Protein AF-A0A2D6MJ68-F1 (afdb_monomer)

Secondary structure (DSSP, 8-state):
----TTTTT--EEEEEEEEEE-SSTHHHHHHHHHHTT--S-EEEESSTT---SGGGGS---EEESSSS--SEEEEEEEEEES--GGGHHHHHHHTHHHH-SS-EEEEEEEEEE--HHHHHHHHHHHHHHHHHHHHHTTPPPPPSSS---TTTS--SSSHHHHHHHHHHHHHHHTS--SS-SSEEEEEHHHHHH-HHHHHHHHHHTT-----TTTT---STTTT--TTTTT-TT-GGGS--SSGGGGGTT-HHHHHGGG-HHHHHHHHHH-HHHHHHHHHHTT---

Structure (mmCIF, N/CA/C/O backbone):
data_AF-A0A2D6MJ68-F1
#
_entry.id   AF-A0A2D6MJ68-F1
#
loop_
_atom_site.group_PDB
_atom_site.id
_atom_site.type_symbol
_atom_site.label_atom_id
_atom_site.label_alt_id
_atom_site.label_comp_id
_atom_site.label_asym_id
_atom_site.label_entity_id
_atom_site.label_seq_id
_atom_site.pdbx_PDB_ins_code
_atom_site.Cartn_x
_atom_site.Cartn_y
_atom_site.Cartn_z
_atom_site.occupancy
_atom_site.B_iso_or_equiv
_atom_site.auth_seq_id
_atom_site.auth_comp_id
_atom_site.auth_asym_id
_atom_site.auth_atom_id
_atom_site.pdbx_PDB_model_num
ATOM 1 N N . MET A 1 1 ? 10.150 8.347 27.024 1.00 46.44 1 MET A N 1
ATOM 2 C CA . MET A 1 1 ? 9.727 8.779 25.671 1.00 46.44 1 MET A CA 1
ATOM 3 C C . MET A 1 1 ? 8.627 9.833 25.819 1.00 46.44 1 MET A C 1
ATOM 5 O O . MET A 1 1 ? 7.551 9.488 26.290 1.00 46.44 1 MET A O 1
ATOM 9 N N . LYS A 1 2 ? 8.885 11.123 25.544 1.00 36.50 2 LYS A N 1
ATOM 10 C CA . LYS A 1 2 ? 7.847 12.169 25.672 1.00 36.50 2 LYS A CA 1
ATOM 11 C C . LYS A 1 2 ? 6.883 12.063 24.485 1.00 36.50 2 LYS A C 1
ATOM 13 O O . LYS A 1 2 ? 7.192 12.549 23.402 1.00 36.50 2 LYS A O 1
ATOM 18 N N . MET A 1 3 ? 5.737 11.411 24.691 1.00 49.16 3 MET A N 1
ATOM 19 C CA . MET A 1 3 ? 4.594 11.526 23.780 1.00 49.16 3 MET A CA 1
ATOM 20 C C . MET A 1 3 ? 4.258 13.010 23.595 1.00 49.16 3 MET A C 1
ATOM 22 O O . MET A 1 3 ? 4.318 13.789 24.548 1.00 49.16 3 MET A O 1
ATOM 26 N N . THR A 1 4 ? 3.905 13.418 22.382 1.00 53.44 4 THR A N 1
ATOM 27 C CA . THR A 1 4 ? 3.378 14.767 22.152 1.00 53.44 4 THR A CA 1
ATOM 28 C C . THR A 1 4 ? 2.104 14.981 22.976 1.00 53.44 4 THR A C 1
ATOM 30 O O . THR A 1 4 ? 1.362 14.042 23.280 1.00 53.44 4 THR A O 1
ATOM 33 N N . SER A 1 5 ? 1.809 16.240 23.307 1.00 56.84 5 SER A N 1
ATOM 34 C CA . SER A 1 5 ? 0.653 16.630 24.131 1.00 56.84 5 SER A CA 1
ATOM 35 C C . SER A 1 5 ? -0.713 16.189 23.579 1.00 56.84 5 SER A C 1
ATOM 37 O O . SER A 1 5 ? -1.711 16.236 24.294 1.00 56.84 5 SER A O 1
ATOM 39 N N . LYS A 1 6 ? -0.790 15.773 22.305 1.00 65.44 6 LYS A N 1
ATOM 40 C CA . LYS A 1 6 ? -2.047 15.408 21.639 1.00 65.44 6 LYS A CA 1
ATOM 41 C C . LYS A 1 6 ? -2.501 13.977 21.929 1.00 65.44 6 LYS A C 1
ATOM 43 O O . LYS A 1 6 ? -3.704 13.780 22.103 1.00 65.44 6 LYS A O 1
ATOM 48 N N . ILE A 1 7 ? -1.583 13.009 21.985 1.00 77.25 7 ILE A N 1
ATOM 49 C CA . ILE A 1 7 ? -1.907 11.587 22.213 1.00 77.25 7 ILE A CA 1
ATOM 50 C C . ILE A 1 7 ? -1.795 11.162 23.677 1.00 77.25 7 ILE A C 1
ATOM 52 O O . ILE A 1 7 ? -2.409 10.171 24.055 1.00 77.25 7 ILE A O 1
ATOM 56 N N . SER A 1 8 ? -1.103 11.933 24.523 1.00 77.62 8 SER A N 1
ATOM 57 C CA . SER A 1 8 ? -0.947 11.628 25.956 1.00 77.62 8 SER A CA 1
ATOM 58 C C . SER A 1 8 ? -2.273 11.551 26.728 1.00 77.62 8 SER A C 1
ATOM 60 O O . SER A 1 8 ? -2.338 10.940 27.789 1.00 77.62 8 SER A O 1
ATOM 62 N N . LYS A 1 9 ? -3.345 12.149 26.194 1.00 84.50 9 LYS A N 1
ATOM 63 C CA . LYS A 1 9 ? -4.704 12.087 26.758 1.00 84.50 9 LYS A CA 1
ATOM 64 C C . LYS A 1 9 ? -5.515 10.858 26.333 1.00 84.50 9 LYS A C 1
ATOM 66 O O . LYS A 1 9 ? -6.634 10.690 26.822 1.00 84.50 9 LYS A O 1
ATOM 71 N N . VAL A 1 10 ? -5.018 10.045 25.398 1.00 90.38 10 VAL A N 1
ATOM 72 C CA . VAL A 1 10 ? -5.730 8.858 24.909 1.00 90.38 10 VAL A CA 1
ATOM 73 C C . VAL A 1 10 ? -5.642 7.759 25.961 1.00 90.38 10 VAL A C 1
ATOM 75 O O . VAL A 1 10 ? -4.562 7.297 26.300 1.00 90.38 10 VAL A O 1
ATOM 78 N N . LYS A 1 11 ? -6.800 7.335 26.464 1.00 93.38 11 LYS A N 1
ATOM 79 C CA . LYS A 1 11 ? -6.949 6.284 27.478 1.00 93.38 11 LYS A CA 1
ATOM 80 C C . LYS A 1 11 ? -7.425 4.957 26.889 1.00 93.38 11 LYS A C 1
ATOM 82 O O . LYS A 1 11 ? -7.230 3.918 27.505 1.00 93.38 11 LYS A O 1
ATOM 87 N N . ALA A 1 12 ? -8.063 4.981 25.717 1.00 94.94 12 ALA A N 1
ATOM 88 C CA . ALA A 1 12 ? -8.562 3.777 25.060 1.00 94.94 12 ALA A CA 1
ATOM 89 C C . ALA A 1 12 ? -8.566 3.906 23.532 1.00 94.94 12 ALA A C 1
ATOM 91 O O . ALA A 1 12 ? -8.883 4.970 22.993 1.00 94.94 12 ALA A O 1
ATOM 92 N N . ILE A 1 13 ? -8.295 2.790 22.849 1.00 96.25 13 ILE A N 1
ATOM 93 C CA . ILE A 1 13 ? -8.484 2.616 21.404 1.00 96.25 13 ILE A CA 1
ATOM 94 C C . ILE A 1 13 ? -9.463 1.462 21.177 1.00 96.25 13 ILE A C 1
ATOM 96 O O . ILE A 1 13 ? -9.274 0.373 21.713 1.00 96.25 13 ILE A O 1
ATOM 100 N N . HIS A 1 14 ? -10.518 1.669 20.385 1.00 95.69 14 HIS A N 1
ATOM 101 C CA . HIS A 1 14 ? -11.433 0.580 20.024 1.00 95.69 14 HIS A CA 1
ATOM 102 C C . HIS A 1 14 ? -10.874 -0.269 18.884 1.00 95.69 14 HIS A C 1
ATOM 104 O O . HIS A 1 14 ? -10.716 -1.473 19.054 1.00 95.69 14 HIS A O 1
ATOM 110 N N . ASN A 1 15 ? -10.559 0.353 17.748 1.00 96.00 15 ASN A N 1
ATOM 111 C CA . ASN A 1 15 ? -10.068 -0.344 16.565 1.00 96.00 15 ASN A CA 1
ATOM 112 C C . ASN A 1 15 ? -8.696 0.195 16.163 1.00 96.00 15 ASN A C 1
ATOM 114 O O . ASN A 1 15 ? -8.527 1.406 16.005 1.00 96.00 15 ASN A O 1
ATOM 118 N N . GLN A 1 16 ? -7.745 -0.705 15.951 1.00 96.31 16 GLN A N 1
ATOM 119 C CA . GLN A 1 16 ? -6.452 -0.420 15.350 1.00 96.31 16 GLN A CA 1
ATOM 120 C C . GLN A 1 16 ? -6.364 -1.099 13.985 1.00 96.31 16 GLN A C 1
ATOM 122 O O . GLN A 1 16 ? -6.629 -2.294 13.871 1.00 96.31 16 GLN A O 1
ATOM 127 N N . LEU A 1 17 ? -5.987 -0.342 12.956 1.00 96.88 17 LEU A N 1
ATOM 128 C CA . LEU A 1 17 ? -5.653 -0.889 11.643 1.00 96.88 17 LEU A CA 1
ATOM 129 C C . LEU A 1 17 ? -4.155 -0.717 11.393 1.00 96.88 17 LEU A C 1
ATOM 131 O O . LEU A 1 17 ? -3.661 0.410 11.337 1.00 96.88 17 LEU A O 1
ATOM 135 N N . GLU A 1 18 ? -3.460 -1.839 11.240 1.00 95.81 18 GLU A N 1
ATOM 136 C CA . GLU A 1 18 ? -2.051 -1.899 10.857 1.00 95.81 18 GLU A CA 1
ATOM 137 C C . GLU A 1 18 ? -1.957 -2.129 9.355 1.00 95.81 18 GLU A C 1
ATOM 139 O O . GLU A 1 18 ? -2.390 -3.161 8.853 1.00 95.81 18 GLU A O 1
ATOM 144 N N . VAL A 1 19 ? -1.414 -1.163 8.625 1.00 96.38 19 VAL A N 1
ATOM 145 C CA . VAL A 1 19 ? -1.357 -1.216 7.165 1.00 96.38 19 VAL A CA 1
ATOM 146 C C . VAL A 1 19 ? 0.068 -1.514 6.720 1.00 96.38 19 VAL A C 1
ATOM 148 O O . VAL A 1 19 ? 0.960 -0.685 6.883 1.00 96.38 19 VAL A O 1
ATOM 151 N N . CYS A 1 20 ? 0.271 -2.664 6.090 1.00 95.12 20 CYS A N 1
ATOM 152 C CA . CYS A 1 20 ? 1.513 -3.023 5.422 1.00 95.12 20 CYS A CA 1
ATOM 153 C C . CYS A 1 20 ? 1.371 -2.772 3.920 1.00 95.12 20 CYS A C 1
ATOM 155 O O . CYS A 1 20 ? 0.465 -3.285 3.255 1.00 95.12 20 CYS A O 1
ATOM 157 N N . SER A 1 21 ? 2.283 -1.981 3.365 1.00 93.81 21 SER A N 1
ATOM 158 C CA . SER A 1 21 ? 2.340 -1.731 1.926 1.00 93.81 21 SER A CA 1
ATOM 159 C C . SER A 1 21 ? 3.754 -1.388 1.494 1.00 93.81 21 SER A C 1
ATOM 161 O O . SER A 1 21 ? 4.519 -0.821 2.263 1.00 93.81 21 SER A O 1
ATOM 163 N N . MET A 1 22 ? 4.088 -1.647 0.238 1.00 90.44 22 MET A N 1
ATOM 164 C CA . MET A 1 22 ? 5.313 -1.093 -0.327 1.00 90.44 22 MET A CA 1
ATOM 165 C C . MET A 1 22 ? 5.164 0.413 -0.581 1.00 90.44 22 MET A C 1
ATOM 167 O O . MET A 1 22 ? 4.121 0.871 -1.063 1.00 90.44 22 MET A O 1
ATOM 171 N N . MET A 1 23 ? 6.217 1.184 -0.300 1.00 83.75 23 MET A N 1
ATOM 172 C CA . MET A 1 23 ? 6.228 2.640 -0.456 1.00 83.75 23 MET A CA 1
ATOM 173 C C . MET A 1 23 ? 5.951 3.033 -1.903 1.00 83.75 23 MET A C 1
ATOM 175 O O . MET A 1 23 ? 6.750 2.694 -2.778 1.00 83.75 23 MET A O 1
ATOM 179 N N . ARG A 1 24 ? 4.837 3.752 -2.129 1.00 76.38 24 ARG A N 1
ATOM 180 C CA . ARG A 1 24 ? 4.420 4.517 -3.334 1.00 76.38 24 ARG A CA 1
ATOM 181 C C . ARG A 1 24 ? 2.980 5.019 -3.168 1.00 76.38 24 ARG A C 1
ATOM 183 O O . ARG A 1 24 ? 2.167 4.357 -2.534 1.00 76.38 24 ARG A O 1
ATOM 190 N N . SER A 1 25 ? 2.597 6.098 -3.862 1.00 62.78 25 SER A N 1
ATOM 191 C CA . SER A 1 25 ? 1.278 6.759 -3.713 1.00 62.78 25 SER A CA 1
ATOM 192 C C . SER A 1 25 ? 0.012 5.912 -3.897 1.00 62.78 25 SER A C 1
ATOM 194 O O . SER A 1 25 ? -1.070 6.373 -3.542 1.00 62.78 25 SER A O 1
ATOM 196 N N . GLY A 1 26 ? 0.105 4.697 -4.446 1.00 76.12 26 GLY A N 1
ATOM 197 C CA . GLY A 1 26 ? -1.065 3.832 -4.618 1.00 76.12 26 GLY A CA 1
ATOM 198 C C . GLY A 1 26 ? -1.747 3.489 -3.291 1.00 76.12 26 GLY A C 1
ATOM 199 O O . GLY A 1 26 ? -2.970 3.542 -3.206 1.00 76.12 26 GLY A O 1
ATOM 200 N N . HIS A 1 27 ? -0.977 3.203 -2.241 1.00 86.38 27 HIS A N 1
ATOM 201 C CA . HIS A 1 27 ? -1.555 2.775 -0.970 1.00 86.38 27 HIS A CA 1
ATOM 202 C C . HIS A 1 27 ? -2.238 3.933 -0.218 1.00 86.38 27 HIS A C 1
ATOM 204 O O . HIS A 1 27 ? -3.335 3.739 0.302 1.00 86.38 27 HIS A O 1
ATOM 210 N N . HIS A 1 28 ? -1.692 5.161 -0.238 1.00 87.44 28 HIS A N 1
ATOM 211 C CA . HIS A 1 28 ? -2.393 6.309 0.357 1.00 87.44 28 HIS A CA 1
ATOM 212 C C . HIS A 1 28 ? -3.751 6.559 -0.313 1.00 87.44 28 HIS A C 1
ATOM 214 O O . HIS A 1 28 ? -4.701 6.924 0.370 1.00 87.44 28 HIS A O 1
ATOM 220 N N . ALA A 1 29 ? -3.887 6.328 -1.624 1.00 89.25 29 ALA A N 1
ATOM 221 C CA . ALA A 1 29 ? -5.179 6.470 -2.298 1.00 89.25 29 ALA A CA 1
ATOM 222 C C . ALA A 1 29 ? -6.227 5.484 -1.742 1.00 89.25 29 ALA A C 1
ATOM 224 O O . ALA A 1 29 ? -7.359 5.878 -1.463 1.00 89.25 29 ALA A O 1
ATOM 225 N N . VAL A 1 30 ? -5.830 4.229 -1.493 1.00 93.75 30 VAL A N 1
ATOM 226 C CA . VAL A 1 30 ? -6.680 3.225 -0.827 1.00 93.75 30 VAL A CA 1
ATOM 227 C C . VAL A 1 30 ? -7.046 3.677 0.588 1.00 93.75 30 VAL A C 1
ATOM 229 O O . VAL A 1 30 ? -8.211 3.606 0.971 1.00 93.75 30 VAL A O 1
ATOM 232 N N . LEU A 1 31 ? -6.075 4.179 1.356 1.00 93.44 31 LEU A N 1
ATOM 233 C CA . LEU A 1 31 ? -6.302 4.634 2.728 1.00 93.44 31 LEU A CA 1
ATOM 234 C C . LEU A 1 31 ? -7.273 5.811 2.796 1.00 93.44 31 LEU A C 1
ATOM 236 O O . LEU A 1 31 ? -8.245 5.753 3.539 1.00 93.44 31 LEU A O 1
ATOM 240 N N . TYR A 1 32 ? -7.089 6.848 1.982 1.00 91.69 32 TYR A N 1
ATOM 241 C CA . TYR A 1 32 ? -7.990 8.002 1.990 1.00 91.69 32 TYR A CA 1
ATOM 242 C C . TYR A 1 32 ? -9.384 7.690 1.428 1.00 91.69 32 TYR A C 1
ATOM 244 O O . TYR A 1 32 ? -10.361 8.312 1.858 1.00 91.69 32 TYR A O 1
ATOM 252 N N . TRP A 1 33 ? -9.498 6.712 0.523 1.00 94.75 33 TRP A N 1
ATOM 253 C CA . TRP A 1 33 ? -10.783 6.127 0.133 1.00 94.75 33 TRP A CA 1
ATOM 254 C C . TRP A 1 33 ? -11.454 5.399 1.305 1.00 94.75 33 TRP A C 1
ATOM 256 O O . TRP A 1 33 ? -12.647 5.580 1.548 1.00 94.75 33 TRP A O 1
ATOM 266 N N . LEU A 1 34 ? -10.692 4.628 2.082 1.00 95.00 34 LEU A N 1
ATOM 267 C CA . LEU A 1 34 ? -11.194 3.951 3.274 1.00 95.00 34 LEU A CA 1
ATOM 268 C C . LEU A 1 34 ? -11.636 4.951 4.354 1.00 95.00 34 LEU A C 1
ATOM 270 O O . LEU A 1 34 ? -12.717 4.811 4.922 1.00 95.00 34 LEU A O 1
ATOM 274 N N . PHE A 1 35 ? -10.848 6.000 4.598 1.00 93.94 35 PHE A N 1
ATOM 275 C CA . PHE A 1 35 ? -11.142 7.016 5.611 1.00 93.94 35 PHE A CA 1
ATOM 276 C C . PHE A 1 35 ? -12.485 7.710 5.372 1.00 93.94 35 PHE A C 1
ATOM 278 O O . PHE A 1 35 ? -13.194 8.016 6.324 1.00 93.94 35 PHE A O 1
ATOM 285 N N . ALA A 1 36 ? -12.872 7.913 4.109 1.00 92.75 36 ALA A N 1
ATOM 286 C CA . ALA A 1 36 ? -14.139 8.552 3.749 1.00 92.75 36 ALA A CA 1
ATOM 287 C C . ALA A 1 36 ? -15.389 7.748 4.133 1.00 92.75 36 ALA A C 1
ATOM 289 O O . ALA A 1 36 ? -16.495 8.286 4.099 1.00 92.75 36 ALA A O 1
ATOM 290 N N . GLN A 1 37 ? -15.218 6.466 4.451 1.00 94.25 37 GLN A N 1
ATOM 291 C CA . GLN A 1 37 ? -16.294 5.543 4.805 1.00 94.25 37 GLN A CA 1
ATOM 292 C C . GLN A 1 37 ? -16.455 5.400 6.323 1.00 94.25 37 GLN A C 1
ATOM 294 O O . GLN A 1 37 ? -17.435 4.825 6.793 1.00 94.25 37 GLN A O 1
ATOM 299 N N . ILE A 1 38 ? -15.514 5.944 7.097 1.00 93.88 38 ILE A N 1
ATOM 300 C CA . ILE A 1 38 ? -15.543 5.943 8.555 1.00 93.88 38 ILE A CA 1
ATOM 301 C C . ILE A 1 38 ? -16.207 7.247 9.014 1.00 93.88 38 ILE A C 1
ATOM 303 O O . ILE A 1 38 ? -15.739 8.345 8.726 1.00 93.88 38 ILE A O 1
ATOM 307 N N . ASN A 1 39 ? -17.326 7.128 9.727 1.00 92.00 39 ASN A N 1
ATOM 308 C CA . ASN A 1 39 ? -18.198 8.252 10.094 1.00 92.00 39 ASN A CA 1
ATOM 309 C C . ASN A 1 39 ? -17.811 8.956 11.408 1.00 92.00 39 ASN A C 1
ATOM 311 O O . ASN A 1 39 ? -18.610 9.692 11.983 1.00 92.00 39 ASN A O 1
ATOM 315 N N . HIS A 1 40 ? -16.603 8.718 11.906 1.00 91.81 40 HIS A N 1
ATOM 316 C CA . HIS A 1 40 ? -16.078 9.343 13.111 1.00 91.81 40 HIS A CA 1
ATOM 317 C C . HIS A 1 40 ? -14.604 9.708 12.913 1.00 91.81 40 HIS A C 1
ATOM 319 O O . HIS A 1 40 ? -13.951 9.140 12.035 1.00 91.81 40 HIS A O 1
ATOM 325 N N . PRO A 1 41 ? -14.042 10.605 13.742 1.00 92.69 41 PRO A N 1
ATOM 326 C CA . PRO A 1 41 ? -12.642 10.975 13.627 1.00 92.69 41 PRO A CA 1
ATOM 327 C C . PRO A 1 41 ? -11.711 9.759 13.676 1.00 92.69 41 PRO A C 1
ATOM 329 O O . PRO A 1 41 ? -11.903 8.839 14.480 1.00 92.69 41 PRO A O 1
ATOM 332 N N . ILE A 1 42 ? -10.705 9.783 12.808 1.00 93.81 42 ILE A N 1
ATOM 333 C CA . ILE A 1 42 ? -9.611 8.816 12.743 1.00 93.81 42 ILE A CA 1
ATOM 334 C C . ILE A 1 42 ? -8.348 9.539 13.174 1.00 93.81 42 ILE A C 1
ATOM 336 O O . ILE A 1 42 ? -8.114 10.675 12.767 1.00 93.81 42 ILE A O 1
ATOM 340 N N . TYR A 1 43 ? -7.505 8.867 13.941 1.00 93.88 43 TYR A N 1
ATOM 341 C CA . TYR A 1 43 ? -6.130 9.301 14.112 1.00 93.88 43 TYR A CA 1
ATOM 342 C C . TYR A 1 43 ? -5.223 8.423 13.242 1.00 93.88 43 TYR A C 1
ATOM 344 O O . TYR A 1 43 ? -5.219 7.202 13.394 1.00 93.88 43 TYR A O 1
ATOM 352 N N . PHE A 1 44 ? -4.529 9.032 12.279 1.00 92.88 44 PHE A N 1
ATOM 353 C CA . PHE A 1 44 ? -3.710 8.339 11.285 1.00 92.88 44 PHE A CA 1
ATOM 354 C C . PHE A 1 44 ? -2.240 8.727 11.426 1.00 92.88 44 PHE A C 1
ATOM 356 O O . PHE A 1 44 ? -1.927 9.917 11.431 1.00 92.88 44 PHE A O 1
ATOM 363 N N . ARG A 1 45 ? -1.336 7.746 11.491 1.00 89.88 45 ARG A N 1
ATOM 364 C CA . ARG A 1 45 ? 0.114 7.974 11.467 1.00 89.88 45 ARG A CA 1
ATOM 365 C C . ARG A 1 45 ? 0.736 7.355 10.221 1.00 89.88 45 ARG A C 1
ATOM 367 O O . ARG A 1 45 ? 0.606 6.154 9.998 1.00 89.88 45 ARG A O 1
ATOM 374 N N . ASN A 1 46 ? 1.408 8.195 9.435 1.00 87.38 46 ASN A N 1
ATOM 375 C CA . ASN A 1 46 ? 2.025 7.767 8.191 1.00 87.38 46 ASN A CA 1
ATOM 376 C C . ASN A 1 46 ? 3.426 7.194 8.410 1.00 87.38 46 ASN A C 1
ATOM 378 O O . ASN A 1 46 ? 4.227 7.852 9.071 1.00 87.38 46 ASN A O 1
ATOM 382 N N . ASP A 1 47 ? 3.710 6.050 7.791 1.00 85.56 47 ASP A N 1
ATOM 383 C CA . ASP A 1 47 ? 5.035 5.429 7.686 1.00 85.56 47 ASP A CA 1
ATOM 384 C C . ASP A 1 47 ? 5.770 5.391 9.040 1.00 85.56 47 ASP A C 1
ATOM 386 O O . ASP A 1 47 ? 6.821 5.985 9.243 1.00 85.56 47 ASP A O 1
ATOM 390 N N . VAL A 1 48 ? 5.157 4.762 10.045 1.00 83.56 48 VAL A N 1
ATOM 391 C CA . VAL A 1 48 ? 5.509 4.972 11.465 1.00 83.56 48 VAL A CA 1
ATOM 392 C C . VAL A 1 48 ? 6.929 4.535 11.838 1.00 83.56 48 VAL A C 1
ATOM 394 O O . VAL A 1 48 ? 7.459 4.981 12.854 1.00 83.56 48 VAL A O 1
ATOM 397 N N . LEU A 1 49 ? 7.554 3.699 11.013 1.00 80.94 49 LEU A N 1
ATOM 398 C CA . LEU A 1 49 ? 8.898 3.166 11.234 1.00 80.94 49 LEU A CA 1
ATOM 399 C C . LEU A 1 49 ? 9.951 3.771 10.293 1.00 80.94 49 LEU A C 1
ATOM 401 O O . LEU A 1 49 ? 11.081 3.292 10.264 1.00 80.94 49 LEU A O 1
ATOM 405 N N . CYS A 1 50 ? 9.602 4.831 9.560 1.00 69.75 50 CYS A N 1
ATOM 406 C CA . CYS A 1 50 ? 10.437 5.441 8.524 1.00 69.75 50 CYS A CA 1
ATOM 407 C C . CYS A 1 50 ? 11.688 6.167 8.996 1.00 69.75 50 CYS A C 1
ATOM 409 O O . CYS A 1 50 ? 12.397 6.772 8.204 1.00 69.75 50 CYS A O 1
ATOM 411 N N . TYR A 1 51 ? 11.977 6.167 10.284 1.00 59.56 51 TYR A N 1
ATOM 412 C CA . TYR A 1 51 ? 13.131 6.870 10.793 1.00 59.56 51 TYR A CA 1
ATOM 413 C C . TYR A 1 51 ? 13.728 6.065 11.937 1.00 59.56 51 TYR A C 1
ATOM 415 O O . TYR A 1 51 ? 13.048 5.640 12.870 1.00 59.56 51 TYR A O 1
ATOM 423 N N . ARG A 1 52 ? 15.033 5.822 11.824 1.00 54.62 52 ARG A N 1
ATOM 424 C CA . ARG A 1 52 ? 15.798 4.975 12.743 1.00 54.62 52 ARG A CA 1
ATOM 425 C C . ARG A 1 52 ? 16.323 5.739 13.967 1.00 54.62 52 ARG A C 1
ATOM 427 O O . ARG A 1 52 ? 16.962 5.121 14.811 1.00 54.62 52 ARG A O 1
ATOM 434 N N . ASP A 1 53 ? 16.076 7.049 14.064 1.00 53.34 53 ASP A N 1
ATOM 435 C CA . ASP A 1 53 ? 16.584 7.917 15.133 1.00 53.34 53 ASP A CA 1
ATOM 436 C C . ASP A 1 53 ? 15.509 8.313 16.161 1.00 53.34 53 ASP A C 1
ATOM 438 O O . ASP A 1 53 ? 14.317 8.348 15.875 1.00 53.34 53 ASP A O 1
ATOM 442 N N . GLU A 1 54 ? 15.904 8.659 17.385 1.00 48.19 54 GLU A N 1
ATOM 443 C CA . GLU A 1 54 ? 14.955 9.087 18.426 1.00 48.19 54 GLU A CA 1
ATOM 444 C C . GLU A 1 54 ? 14.273 10.438 18.117 1.00 48.19 54 GLU A C 1
ATOM 446 O O . GLU A 1 54 ? 13.213 10.747 18.666 1.00 48.19 54 GLU A O 1
ATOM 451 N N . ARG A 1 55 ? 14.831 11.256 17.207 1.00 42.78 55 ARG A N 1
ATOM 452 C CA . ARG A 1 55 ? 14.260 12.562 16.808 1.00 42.78 55 ARG A CA 1
ATOM 453 C C . ARG A 1 55 ? 12.998 12.416 15.958 1.00 42.78 55 ARG A C 1
ATOM 455 O O . ARG A 1 55 ? 12.169 13.329 15.908 1.00 42.78 55 ARG A O 1
ATOM 462 N N . SER A 1 56 ? 12.818 11.258 15.343 1.00 47.84 56 SER A N 1
ATOM 463 C CA . SER A 1 56 ? 11.641 10.890 14.570 1.00 47.84 56 SER A CA 1
ATOM 464 C C . SER A 1 56 ? 10.443 10.372 15.363 1.00 47.84 56 SER A C 1
ATOM 466 O O . SER A 1 56 ? 9.357 10.214 14.807 1.00 47.84 56 SER A O 1
ATOM 468 N N . LEU A 1 57 ? 10.599 10.221 16.679 1.00 51.84 57 LEU A N 1
ATOM 469 C CA . LEU A 1 57 ? 9.531 9.878 17.620 1.00 51.84 57 LEU A CA 1
ATOM 470 C C . LEU A 1 57 ? 8.533 11.026 17.854 1.00 51.84 57 LEU A C 1
ATOM 472 O O . LEU A 1 57 ? 7.612 10.895 18.662 1.00 51.84 57 LEU A O 1
ATOM 476 N N . ARG A 1 58 ? 8.693 12.167 17.164 1.00 54.88 58 ARG A N 1
ATOM 477 C CA . ARG A 1 58 ? 7.665 13.210 17.135 1.00 54.88 58 ARG A CA 1
ATOM 478 C C . ARG A 1 58 ? 6.426 12.635 16.462 1.00 54.88 58 ARG A C 1
ATOM 480 O O . ARG A 1 58 ? 6.466 12.244 15.301 1.00 54.88 58 ARG A O 1
ATOM 487 N N . ASP A 1 59 ? 5.321 12.617 17.191 1.00 62.66 59 ASP A N 1
ATOM 488 C CA . ASP A 1 59 ? 4.004 12.309 16.649 1.00 62.66 59 ASP A CA 1
ATOM 489 C C . ASP A 1 59 ? 3.693 13.225 15.446 1.00 62.66 59 ASP A C 1
ATOM 491 O O . ASP A 1 59 ? 3.416 14.416 15.604 1.00 62.66 59 ASP A O 1
ATOM 495 N N . ARG A 1 60 ? 3.749 12.647 14.241 1.00 72.38 60 ARG A N 1
ATOM 496 C CA . ARG A 1 60 ? 3.310 13.260 12.974 1.00 72.38 60 ARG A CA 1
ATOM 497 C C . ARG A 1 60 ? 1.905 12.811 12.570 1.00 72.38 60 ARG A C 1
ATOM 499 O O . ARG A 1 60 ? 1.525 12.907 11.405 1.00 72.38 60 ARG A O 1
ATOM 506 N N . GLY A 1 61 ? 1.161 12.251 13.513 1.00 82.81 61 GLY A N 1
ATOM 507 C CA . GLY A 1 61 ? -0.191 11.793 13.301 1.00 82.81 61 GLY A CA 1
ATOM 508 C C . GLY A 1 61 ? -1.131 12.946 12.988 1.00 82.81 61 GLY A C 1
ATOM 509 O O . GLY A 1 61 ? -1.008 14.060 13.501 1.00 82.81 61 GLY A O 1
ATOM 510 N N . VAL A 1 62 ? -2.099 12.658 12.133 1.00 87.69 62 VAL A N 1
ATOM 511 C CA . VAL A 1 62 ? -3.125 13.599 11.703 1.00 87.69 62 VAL A CA 1
ATOM 512 C C . VAL A 1 62 ? -4.492 13.095 12.135 1.00 87.69 62 VAL A C 1
ATOM 514 O O . VAL A 1 62 ? -4.778 11.899 12.085 1.00 87.69 62 VAL A O 1
ATOM 517 N N . VAL A 1 63 ? -5.349 14.018 12.570 1.00 89.81 63 VAL A N 1
ATOM 518 C CA . VAL A 1 63 ? -6.764 13.718 12.799 1.00 89.81 63 VAL A CA 1
ATOM 519 C C . VAL A 1 63 ? -7.502 13.922 11.484 1.00 89.81 63 VAL A C 1
ATOM 521 O O . VAL A 1 63 ? -7.445 15.000 10.898 1.00 89.81 63 VAL A O 1
ATOM 524 N N . ILE A 1 64 ? -8.190 12.887 11.017 1.00 89.19 64 ILE A N 1
ATOM 525 C CA . ILE A 1 64 ? -8.981 12.899 9.786 1.00 89.19 64 ILE A CA 1
ATOM 526 C C . ILE A 1 64 ? -10.457 12.874 10.176 1.00 89.19 64 ILE A C 1
ATOM 528 O O . ILE A 1 64 ? -10.864 12.072 11.013 1.00 89.19 64 ILE A O 1
ATOM 532 N N . GLY A 1 65 ? -11.258 13.771 9.592 1.00 86.06 65 GLY A N 1
ATOM 533 C CA . GLY A 1 65 ? -12.686 13.890 9.915 1.00 86.06 65 GLY A CA 1
ATOM 534 C C . GLY A 1 65 ? -12.984 14.583 11.253 1.00 86.06 65 GLY A C 1
ATOM 535 O O . GLY A 1 65 ? -14.077 14.425 11.786 1.00 86.06 65 GLY A O 1
ATOM 536 N N . GLY A 1 66 ? -12.034 15.343 11.813 1.00 84.94 66 GLY A N 1
ATOM 537 C CA . GLY A 1 66 ? -12.214 16.096 13.059 1.00 84.94 66 GLY A CA 1
ATOM 538 C C . GLY A 1 66 ? -11.060 17.062 13.348 1.00 84.94 66 GLY A C 1
ATOM 539 O O . GLY A 1 66 ? -10.065 17.075 12.629 1.00 84.94 66 GLY A O 1
ATOM 540 N N . 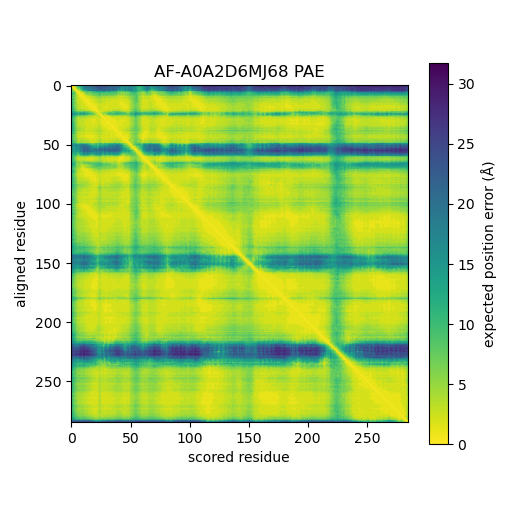LYS A 1 67 ? -11.193 17.873 14.409 1.00 79.75 67 LYS A N 1
ATOM 541 C CA . LYS A 1 67 ? -10.161 18.844 14.839 1.00 79.75 67 LYS A CA 1
ATOM 542 C C . LYS A 1 67 ? -9.318 18.365 16.028 1.00 79.75 67 LYS A C 1
ATOM 544 O O . LYS A 1 67 ? -8.174 18.780 16.167 1.00 79.75 67 LYS A O 1
ATOM 549 N N . ASN A 1 68 ? -9.870 17.490 16.874 1.00 80.56 68 ASN A N 1
ATOM 550 C CA . ASN A 1 68 ? -9.275 17.093 18.151 1.00 80.56 68 ASN A CA 1
ATOM 551 C C . ASN A 1 68 ? -9.299 15.574 18.358 1.00 80.56 68 ASN A C 1
ATOM 553 O O . ASN A 1 68 ? -10.233 14.890 17.949 1.00 80.56 68 ASN A O 1
ATOM 557 N N . ILE A 1 69 ? -8.281 15.072 19.060 1.00 81.38 69 ILE A N 1
ATOM 558 C CA . ILE A 1 69 ? -8.212 13.698 19.573 1.00 81.38 69 ILE A CA 1
ATOM 559 C C . ILE A 1 69 ? -9.065 13.607 20.849 1.00 81.38 69 ILE A C 1
ATOM 561 O O . ILE A 1 69 ? -8.903 14.426 21.757 1.00 81.38 69 ILE A O 1
ATOM 565 N N . SER A 1 70 ? -9.977 12.638 20.917 1.00 84.56 70 SER A N 1
ATOM 566 C CA . SER A 1 70 ? -10.734 12.309 22.136 1.00 84.56 70 SER A CA 1
ATOM 567 C C . SER A 1 70 ? -9.885 11.454 23.086 1.00 84.56 70 SER A C 1
ATOM 569 O O . SER A 1 70 ? -8.953 10.787 22.643 1.00 84.56 70 SER A O 1
ATOM 571 N N . SER A 1 71 ? -10.220 11.424 24.380 1.00 88.81 71 SER A N 1
ATOM 572 C CA . SER A 1 71 ? -9.629 10.458 25.320 1.00 88.81 71 SER A CA 1
ATOM 573 C C . SER A 1 71 ? -9.948 9.005 24.944 1.00 88.81 71 SER A C 1
ATOM 575 O O . SER A 1 71 ? -9.196 8.100 25.298 1.00 88.81 71 SER A O 1
ATOM 577 N N . ILE A 1 72 ? -11.026 8.780 24.185 1.00 91.88 72 ILE A N 1
ATOM 578 C CA . ILE A 1 72 ? -11.367 7.488 23.587 1.00 91.88 72 ILE A CA 1
ATOM 579 C C . ILE A 1 72 ? -11.282 7.616 22.067 1.00 91.88 72 ILE A C 1
ATOM 581 O O . ILE A 1 72 ? -12.107 8.282 21.434 1.00 91.88 72 ILE A O 1
ATOM 585 N N . LEU A 1 73 ? -10.298 6.947 21.471 1.00 92.56 73 LEU A N 1
ATOM 586 C CA . LEU A 1 73 ? -10.150 6.845 20.025 1.00 92.56 73 LEU A CA 1
ATOM 587 C C . LEU A 1 73 ? -10.951 5.657 19.490 1.00 92.56 73 LEU A C 1
ATOM 589 O O . LEU A 1 73 ? -10.675 4.500 19.798 1.00 92.56 73 LEU A O 1
ATOM 593 N N . LYS A 1 74 ? -11.940 5.933 18.635 1.00 94.69 74 LYS A N 1
ATOM 594 C CA . LYS A 1 74 ? -12.717 4.871 17.976 1.00 94.69 74 LYS A CA 1
ATOM 595 C C . LYS A 1 74 ? -11.880 4.104 16.949 1.00 94.69 74 LYS A C 1
ATOM 597 O O . LYS A 1 74 ? -11.947 2.877 16.916 1.00 94.69 74 LYS A O 1
ATOM 602 N N . THR A 1 75 ? -11.068 4.812 16.164 1.00 95.50 75 THR A N 1
ATOM 603 C CA . THR A 1 75 ? -10.157 4.193 15.198 1.00 95.50 75 THR A CA 1
ATOM 604 C C . THR A 1 75 ? -8.811 4.897 15.178 1.00 95.50 75 THR A C 1
ATOM 606 O O . THR A 1 75 ? -8.721 6.115 15.005 1.00 95.50 75 THR A O 1
ATOM 609 N N . TYR A 1 76 ? -7.773 4.088 15.323 1.00 95.56 76 TYR A N 1
ATOM 610 C CA . TYR A 1 76 ? -6.385 4.437 15.098 1.00 95.56 76 TYR A CA 1
ATOM 611 C C . TYR A 1 76 ? -5.879 3.647 13.890 1.00 95.56 76 TYR A C 1
ATOM 613 O O . TYR A 1 76 ? -6.135 2.450 13.769 1.00 95.56 76 TYR A O 1
ATOM 621 N N . ILE A 1 77 ? -5.203 4.323 12.970 1.00 95.75 77 ILE A N 1
ATOM 622 C CA . ILE A 1 77 ? -4.632 3.705 11.776 1.00 95.75 77 ILE A CA 1
ATOM 623 C C . ILE A 1 77 ? -3.171 4.099 11.709 1.00 95.75 77 ILE A C 1
ATOM 625 O O . ILE A 1 77 ? -2.827 5.271 11.868 1.00 95.75 77 ILE A O 1
ATOM 629 N N . TYR A 1 78 ? -2.314 3.139 11.414 1.00 93.44 78 TYR A N 1
ATOM 630 C CA . TYR A 1 78 ? -0.960 3.439 11.001 1.00 93.44 78 TYR A CA 1
ATOM 631 C C . TYR A 1 78 ? -0.579 2.597 9.799 1.00 93.44 78 TYR A C 1
ATOM 633 O O . TYR A 1 78 ? -1.084 1.488 9.628 1.00 93.44 78 TYR A O 1
ATOM 641 N N . ASN A 1 79 ? 0.312 3.124 8.966 1.00 92.25 79 ASN A N 1
ATOM 642 C CA . ASN A 1 79 ? 0.977 2.318 7.957 1.00 92.25 79 ASN A CA 1
ATOM 643 C C . ASN A 1 79 ? 2.474 2.216 8.231 1.00 92.25 79 ASN A C 1
ATOM 645 O O . ASN A 1 79 ? 3.088 3.083 8.852 1.00 92.25 79 ASN A O 1
ATOM 649 N N . VAL A 1 80 ? 3.028 1.113 7.757 1.00 89.31 80 VAL A N 1
ATOM 650 C CA . VAL A 1 80 ? 4.449 0.803 7.730 1.00 89.31 80 VAL A CA 1
ATOM 651 C C . VAL A 1 80 ? 4.797 0.505 6.281 1.00 89.31 80 VAL A C 1
ATOM 653 O O . VAL A 1 80 ? 4.159 -0.341 5.643 1.00 89.31 80 VAL A O 1
ATOM 656 N N . GLU A 1 81 ? 5.746 1.262 5.737 1.00 88.75 81 GLU A N 1
ATOM 657 C CA . GLU A 1 81 ? 6.127 1.151 4.337 1.00 88.75 81 GLU A CA 1
ATOM 658 C C . GLU A 1 81 ? 7.460 0.417 4.203 1.00 88.75 81 GLU A C 1
ATOM 660 O O . GLU A 1 81 ? 8.390 0.638 4.974 1.00 88.75 81 GLU A O 1
ATOM 665 N N . ASP A 1 82 ? 7.550 -0.479 3.221 1.00 89.62 82 ASP A N 1
ATOM 666 C CA . ASP A 1 82 ? 8.789 -1.186 2.879 1.00 89.62 82 ASP A CA 1
ATOM 667 C C . ASP A 1 82 ? 9.447 -1.967 4.032 1.00 89.62 82 ASP A C 1
ATOM 669 O O . ASP A 1 82 ? 10.668 -2.104 4.103 1.00 89.62 82 ASP A O 1
ATOM 673 N N . ILE A 1 83 ? 8.635 -2.537 4.920 1.00 87.81 83 ILE A N 1
ATOM 674 C CA . ILE A 1 83 ? 9.142 -3.382 6.001 1.00 87.81 83 ILE A CA 1
ATOM 675 C C . ILE A 1 83 ? 9.163 -4.868 5.610 1.00 87.81 83 ILE A C 1
ATOM 677 O O . ILE A 1 83 ? 8.194 -5.347 5.010 1.00 87.81 83 ILE A O 1
ATOM 681 N N . PRO A 1 84 ? 10.211 -5.627 5.978 1.00 90.69 84 PRO A N 1
ATOM 682 C CA . PRO A 1 84 ? 10.267 -7.067 5.755 1.00 90.69 84 PRO A CA 1
ATOM 683 C C . PRO A 1 84 ? 9.260 -7.779 6.670 1.00 90.69 84 PRO A C 1
ATOM 685 O O . PRO A 1 84 ? 9.484 -7.952 7.870 1.00 90.69 84 PRO A O 1
ATOM 688 N N . ILE A 1 85 ? 8.120 -8.181 6.104 1.00 90.69 85 ILE A N 1
ATOM 689 C CA . ILE A 1 85 ? 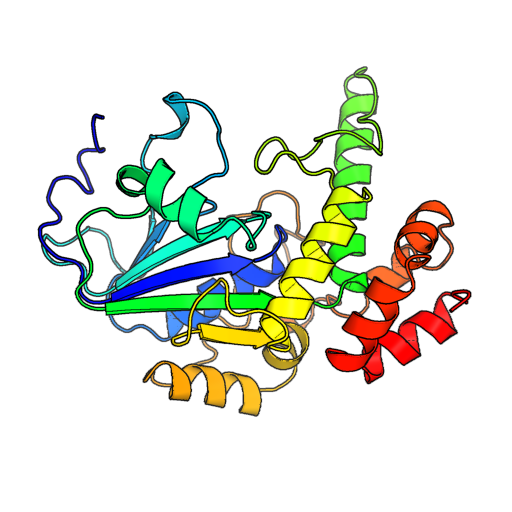6.993 -8.741 6.867 1.00 90.69 85 ILE A CA 1
ATOM 690 C C . ILE A 1 85 ? 7.300 -10.084 7.543 1.00 90.69 85 ILE A C 1
ATOM 692 O O . ILE A 1 85 ? 6.683 -10.391 8.557 1.00 90.69 85 ILE A O 1
ATOM 696 N N . ASN A 1 86 ? 8.301 -10.842 7.082 1.00 92.06 86 ASN A N 1
ATOM 697 C CA . ASN A 1 86 ? 8.776 -12.043 7.787 1.00 92.06 86 ASN A CA 1
ATOM 698 C C . ASN A 1 86 ? 9.272 -11.738 9.213 1.00 92.06 86 ASN A C 1
ATOM 700 O O . ASN A 1 86 ? 9.191 -12.587 10.098 1.00 92.06 86 ASN A O 1
ATOM 704 N N . ASN A 1 87 ? 9.702 -10.499 9.460 1.00 89.25 87 ASN A N 1
ATOM 705 C CA . ASN A 1 87 ? 10.177 -10.019 10.750 1.00 89.25 87 ASN A CA 1
ATOM 706 C C . ASN A 1 87 ? 9.122 -9.199 11.509 1.00 89.25 87 ASN A C 1
ATOM 708 O O . ASN A 1 87 ? 9.435 -8.631 12.559 1.00 89.25 87 ASN A O 1
ATOM 712 N N . ILE A 1 88 ? 7.866 -9.146 11.040 1.00 90.00 88 ILE A N 1
ATOM 713 C CA . ILE A 1 88 ? 6.828 -8.270 11.607 1.00 90.00 88 ILE A CA 1
ATOM 714 C C . ILE A 1 88 ? 6.585 -8.517 13.099 1.00 90.00 88 ILE A C 1
ATOM 716 O O . ILE A 1 88 ? 6.416 -7.568 13.857 1.00 90.00 88 ILE A O 1
ATOM 720 N N . LYS A 1 89 ? 6.637 -9.771 13.568 1.00 91.69 89 LYS A N 1
ATOM 721 C CA . LYS A 1 89 ? 6.469 -10.099 14.996 1.00 91.69 89 LYS A CA 1
ATOM 722 C C . LYS A 1 89 ? 7.575 -9.474 15.853 1.00 91.69 89 LYS A C 1
ATOM 724 O O . LYS A 1 89 ? 7.293 -8.895 16.902 1.00 91.69 89 LYS A O 1
ATOM 729 N N . SER A 1 90 ? 8.822 -9.550 15.385 1.00 90.56 90 SER A N 1
ATOM 730 C CA . SER A 1 90 ? 9.974 -8.931 16.051 1.00 90.56 90 SER A CA 1
ATOM 731 C C . SER A 1 90 ? 9.882 -7.403 16.014 1.00 90.56 90 SER A C 1
ATOM 733 O O . SER A 1 90 ? 10.061 -6.748 17.039 1.00 90.56 90 SER A O 1
ATOM 735 N N . ILE A 1 91 ? 9.497 -6.836 14.866 1.00 88.62 91 ILE A N 1
ATOM 736 C CA . ILE A 1 91 ? 9.262 -5.397 14.685 1.00 88.62 91 ILE A CA 1
ATOM 737 C C . ILE A 1 91 ? 8.178 -4.897 15.651 1.00 88.62 91 ILE A C 1
ATOM 739 O O . ILE A 1 91 ? 8.417 -3.938 16.383 1.00 88.62 91 ILE A O 1
ATOM 743 N N . ARG A 1 92 ? 7.027 -5.578 15.725 1.00 90.12 92 ARG A N 1
ATOM 744 C CA . ARG A 1 92 ? 5.932 -5.259 16.656 1.00 90.12 92 ARG A CA 1
ATOM 745 C C . ARG A 1 92 ? 6.402 -5.276 18.107 1.00 90.12 92 ARG A C 1
ATOM 747 O O . ARG A 1 92 ? 6.107 -4.346 18.849 1.00 90.12 92 ARG A O 1
ATOM 754 N N . LYS A 1 93 ? 7.181 -6.289 18.504 1.00 91.44 93 LYS A N 1
ATOM 755 C CA . LYS A 1 93 ? 7.751 -6.382 19.858 1.00 91.44 93 LYS A CA 1
ATOM 756 C C . LYS A 1 93 ? 8.724 -5.235 20.144 1.00 91.44 93 LYS A C 1
ATOM 758 O O . LYS A 1 93 ? 8.604 -4.582 21.176 1.00 91.44 93 LYS A O 1
ATOM 763 N N . LYS A 1 94 ? 9.668 -4.983 19.234 1.00 87.94 94 LYS A N 1
ATOM 764 C CA . LYS A 1 94 ? 10.719 -3.967 19.386 1.00 87.94 94 LYS A CA 1
ATOM 765 C C . LYS A 1 94 ? 10.154 -2.548 19.429 1.00 87.94 94 LYS A C 1
ATOM 767 O O . LYS A 1 94 ? 10.600 -1.738 20.232 1.00 87.94 94 LYS A O 1
ATOM 772 N N . TYR A 1 95 ? 9.174 -2.256 18.580 1.00 87.25 95 TYR A N 1
ATOM 773 C CA . TYR A 1 95 ? 8.623 -0.914 18.397 1.00 87.25 95 TYR A CA 1
ATOM 774 C C . TYR A 1 95 ? 7.222 -0.756 18.992 1.00 87.25 95 TYR A C 1
ATOM 776 O O . TYR A 1 95 ? 6.498 0.159 18.607 1.00 87.25 95 TYR A O 1
ATOM 784 N N . LYS A 1 96 ? 6.834 -1.608 19.950 1.00 88.88 96 LYS A N 1
ATOM 785 C CA . LYS A 1 96 ? 5.489 -1.611 20.545 1.00 88.88 96 LYS A CA 1
ATOM 786 C C . LYS A 1 96 ? 5.050 -0.228 21.030 1.00 88.88 96 LYS A C 1
ATOM 788 O O . LYS A 1 96 ? 3.965 0.214 20.687 1.00 88.88 96 LYS A O 1
ATOM 793 N N . SER A 1 97 ? 5.914 0.480 21.758 1.00 84.94 97 SER A N 1
ATOM 794 C CA . SER A 1 97 ? 5.636 1.828 22.285 1.00 84.94 97 SER A CA 1
ATOM 795 C C . SER A 1 97 ? 5.480 2.904 21.206 1.00 84.94 97 SER A C 1
ATOM 797 O O . SER A 1 97 ? 4.944 3.976 21.476 1.00 84.94 97 SER A O 1
ATOM 799 N N . ILE A 1 98 ? 5.979 2.643 19.996 1.00 84.12 98 ILE A N 1
ATOM 800 C CA . ILE A 1 98 ? 5.820 3.521 18.839 1.00 84.12 98 ILE A CA 1
ATOM 801 C C . ILE A 1 98 ? 4.562 3.133 18.074 1.00 84.12 98 ILE A C 1
ATOM 803 O O . ILE A 1 98 ? 3.834 4.020 17.648 1.00 84.12 98 ILE A O 1
ATOM 807 N N . LEU A 1 99 ? 4.307 1.843 17.870 1.00 88.06 99 LEU A N 1
ATOM 808 C CA . LEU A 1 99 ? 3.184 1.366 17.069 1.00 88.06 99 LEU A CA 1
ATOM 809 C C . LEU A 1 99 ? 1.854 1.505 17.811 1.00 88.06 99 LEU A C 1
ATOM 811 O O . LEU A 1 99 ? 0.873 1.900 17.191 1.00 88.06 99 LEU A O 1
ATOM 815 N N . GLU A 1 100 ? 1.829 1.267 19.121 1.00 88.62 100 GLU A N 1
ATOM 816 C CA . GLU A 1 100 ? 0.642 1.343 19.974 1.00 88.62 100 GLU A CA 1
ATOM 817 C C . GLU A 1 100 ? 0.671 2.616 20.835 1.00 88.62 100 GLU A C 1
ATOM 819 O O . GLU A 1 100 ? 1.645 2.883 21.535 1.00 88.62 100 GLU A O 1
ATOM 824 N N . ILE A 1 101 ? -0.417 3.397 20.818 1.00 88.19 101 ILE A N 1
ATOM 825 C CA . ILE A 1 101 ? -0.595 4.525 21.757 1.00 88.19 101 ILE A CA 1
ATOM 826 C C . ILE A 1 101 ? -0.996 3.977 23.133 1.00 88.19 101 ILE A C 1
ATOM 828 O O . ILE A 1 101 ? -0.408 4.312 24.155 1.00 88.19 101 ILE A O 1
ATOM 832 N N . VAL A 1 102 ? -2.009 3.110 23.120 1.00 91.00 102 VAL A N 1
ATOM 833 C CA . VAL A 1 102 ? -2.487 2.257 24.211 1.00 91.00 102 VAL A CA 1
ATOM 834 C C . VAL A 1 102 ? -2.957 0.940 23.579 1.00 91.00 102 VAL A C 1
ATOM 836 O O . VAL A 1 102 ? -3.292 0.948 22.388 1.00 91.00 102 VAL A O 1
ATOM 839 N N . PRO A 1 103 ? -3.031 -0.175 24.326 1.00 94.56 103 PRO A N 1
ATOM 840 C CA . PRO A 1 103 ? -3.543 -1.431 23.786 1.00 94.56 103 PRO A CA 1
ATOM 841 C C . PRO A 1 103 ? -4.952 -1.263 23.179 1.00 94.56 103 PRO A C 1
ATOM 843 O O . PRO A 1 103 ? -5.851 -0.751 23.858 1.00 94.56 103 PRO A O 1
ATOM 846 N N . PRO A 1 104 ? -5.174 -1.649 21.908 1.00 95.62 104 PRO A N 1
ATOM 847 C CA . PRO A 1 104 ? -6.483 -1.539 21.279 1.00 95.62 104 PRO A CA 1
ATOM 848 C C . PRO A 1 104 ? -7.407 -2.691 21.696 1.00 95.62 104 PRO A C 1
ATOM 850 O O . PRO A 1 104 ? -6.953 -3.808 21.925 1.00 95.62 104 PRO A O 1
ATOM 853 N N . LYS A 1 105 ? -8.727 -2.455 21.723 1.00 96.50 105 LYS A N 1
ATOM 854 C CA . LYS A 1 105 ? -9.716 -3.531 21.946 1.00 96.50 105 LYS A CA 1
ATOM 855 C C . LYS A 1 105 ? -9.738 -4.543 20.796 1.00 96.50 105 LYS A C 1
ATOM 857 O O . LYS A 1 105 ? -10.000 -5.719 21.021 1.00 96.50 105 LYS A O 1
ATOM 862 N N . LYS A 1 106 ? -9.520 -4.073 19.566 1.00 95.75 106 LYS A N 1
ATOM 863 C CA . LYS A 1 106 ? -9.438 -4.878 18.343 1.00 95.75 106 LYS A CA 1
ATOM 864 C C . LYS A 1 106 ? -8.311 -4.352 17.466 1.00 95.75 106 LYS A C 1
ATOM 866 O O . LYS A 1 106 ? -8.189 -3.139 17.295 1.00 95.75 106 LYS A O 1
ATOM 871 N N . SER A 1 107 ? -7.524 -5.251 16.889 1.00 95.31 107 SER A N 1
ATOM 872 C CA . SER A 1 107 ? -6.480 -4.915 15.922 1.00 95.31 107 SER A CA 1
ATOM 873 C C . SER A 1 107 ? -6.635 -5.789 14.692 1.00 95.31 107 SER A C 1
ATOM 875 O O . SER A 1 107 ? -6.869 -6.984 14.835 1.00 95.31 107 SER A O 1
ATOM 877 N N . ARG A 1 108 ? -6.478 -5.195 13.510 1.00 96.38 108 ARG A N 1
ATOM 878 C CA . ARG A 1 108 ? -6.578 -5.884 12.223 1.00 96.38 108 ARG A CA 1
ATOM 879 C C . ARG A 1 108 ? -5.441 -5.469 11.302 1.00 96.38 108 ARG A C 1
ATOM 881 O O . ARG A 1 108 ? -5.130 -4.279 11.207 1.00 96.38 108 ARG A O 1
ATOM 888 N N . SER A 1 109 ? -4.868 -6.438 10.598 1.00 97.25 109 SER A N 1
ATOM 889 C CA . SER A 1 109 ? -3.842 -6.199 9.584 1.00 97.25 109 SER A CA 1
ATOM 890 C C . SER A 1 109 ? -4.489 -5.907 8.228 1.00 97.25 109 SER A C 1
ATOM 892 O O . SER A 1 109 ? -5.466 -6.544 7.832 1.00 97.25 109 SER A O 1
ATOM 894 N N . LEU A 1 110 ? -3.934 -4.961 7.480 1.00 97.69 110 LEU A N 1
ATOM 895 C CA . LEU A 1 110 ? -4.277 -4.660 6.094 1.00 97.69 110 LEU A CA 1
ATOM 896 C C . LEU A 1 110 ? -3.016 -4.810 5.245 1.00 97.69 110 LEU A C 1
ATOM 898 O O . LEU A 1 110 ? -2.029 -4.125 5.489 1.00 97.69 110 LEU A O 1
ATOM 902 N N . LEU A 1 111 ? -3.065 -5.645 4.210 1.00 97.69 111 LEU A N 1
ATOM 903 C CA . LEU A 1 111 ? -1.986 -5.777 3.230 1.00 97.69 111 LEU A CA 1
ATOM 904 C C . LEU A 1 111 ? -2.438 -5.190 1.899 1.00 97.69 111 LEU A C 1
ATOM 906 O O . LEU A 1 111 ? -3.352 -5.720 1.266 1.00 97.69 111 LEU A O 1
ATOM 910 N N . ILE A 1 112 ? -1.793 -4.111 1.459 1.00 97.69 112 ILE A N 1
ATOM 911 C CA . ILE A 1 112 ? -2.047 -3.512 0.146 1.00 97.69 112 ILE A CA 1
ATOM 912 C C . ILE A 1 112 ? -0.907 -3.901 -0.791 1.00 97.69 112 ILE A C 1
ATOM 914 O O . ILE A 1 112 ? 0.238 -3.498 -0.587 1.00 97.69 112 ILE A O 1
ATOM 918 N N . ILE A 1 113 ? -1.238 -4.631 -1.855 1.00 97.00 113 ILE A N 1
ATOM 919 C CA . ILE A 1 113 ? -0.293 -5.010 -2.906 1.00 97.00 113 ILE A CA 1
ATOM 920 C C . ILE A 1 113 ? -0.701 -4.403 -4.249 1.00 97.00 113 ILE A C 1
ATOM 922 O O . ILE A 1 113 ? -1.885 -4.255 -4.561 1.00 97.00 113 ILE A O 1
ATOM 926 N N . ARG A 1 114 ? 0.302 -4.039 -5.048 1.00 96.12 114 ARG A N 1
ATOM 927 C CA . ARG A 1 114 ? 0.164 -3.518 -6.412 1.00 96.12 114 ARG A CA 1
ATOM 928 C C . ARG A 1 114 ? 1.008 -4.352 -7.366 1.00 96.12 114 ARG A C 1
ATOM 930 O O . ARG A 1 114 ? 1.993 -4.944 -6.927 1.00 96.12 114 ARG A O 1
ATOM 937 N N . ASP A 1 115 ? 0.633 -4.384 -8.645 1.00 96.44 115 ASP A N 1
ATOM 938 C CA . ASP A 1 115 ? 1.444 -5.062 -9.655 1.00 96.44 115 ASP A CA 1
ATOM 939 C C . ASP A 1 115 ? 2.882 -4.515 -9.672 1.00 96.44 115 ASP A C 1
ATOM 941 O O . ASP A 1 115 ? 3.083 -3.300 -9.507 1.00 96.44 115 ASP A O 1
ATOM 945 N N . PRO A 1 116 ? 3.884 -5.394 -9.840 1.00 96.56 116 PRO A N 1
ATOM 946 C CA . PRO A 1 116 ? 5.275 -4.997 -9.696 1.00 96.56 116 PRO A CA 1
ATOM 947 C C . PRO A 1 116 ? 5.680 -4.034 -10.814 1.00 96.56 116 PRO A C 1
ATOM 949 O O . PRO A 1 116 ? 6.404 -3.079 -10.557 1.00 96.56 116 PRO A O 1
ATOM 952 N N . PHE A 1 117 ? 5.134 -4.182 -12.023 1.00 96.25 117 PHE A N 1
ATOM 953 C CA . PHE A 1 117 ? 5.476 -3.358 -13.186 1.00 96.25 117 PHE A CA 1
ATOM 954 C C . PHE A 1 117 ? 5.194 -1.869 -12.959 1.00 96.25 117 PHE A C 1
ATOM 956 O O . PHE A 1 117 ? 6.077 -1.019 -13.092 1.00 96.25 117 PHE A O 1
ATOM 963 N N . ASN A 1 118 ? 3.971 -1.522 -12.554 1.00 94.75 118 ASN A N 1
ATOM 964 C CA . ASN A 1 118 ? 3.594 -0.135 -12.289 1.00 94.75 118 ASN A CA 1
ATOM 965 C C . ASN A 1 118 ? 4.161 0.393 -10.967 1.00 94.75 118 ASN A C 1
ATOM 967 O O . ASN A 1 118 ? 4.372 1.605 -10.828 1.00 94.75 118 ASN A O 1
ATOM 971 N N . MET A 1 119 ? 4.381 -0.486 -9.987 1.00 94.06 119 MET A N 1
ATOM 972 C CA . MET A 1 119 ? 5.002 -0.126 -8.714 1.00 94.06 119 MET A CA 1
ATOM 973 C C . MET A 1 119 ? 6.472 0.263 -8.928 1.00 94.06 119 MET A C 1
ATOM 975 O O . MET A 1 119 ? 6.839 1.404 -8.622 1.00 94.06 119 MET A O 1
ATOM 979 N N . PHE A 1 120 ? 7.268 -0.613 -9.548 1.00 93.62 120 PHE A N 1
ATOM 980 C CA . PHE A 1 120 ? 8.671 -0.356 -9.864 1.00 93.62 120 PHE A CA 1
ATOM 981 C C . PHE A 1 120 ? 8.830 0.781 -10.865 1.00 93.62 120 PHE A C 1
ATOM 983 O O . PHE A 1 120 ? 9.680 1.633 -10.645 1.00 93.62 120 PHE A O 1
ATOM 990 N N . SER A 1 121 ? 7.972 0.907 -11.885 1.00 92.62 121 SER A N 1
ATOM 991 C CA . SER A 1 121 ? 7.997 2.080 -12.780 1.00 92.62 121 SER A CA 1
ATOM 992 C C . SER A 1 121 ? 7.830 3.383 -11.995 1.00 92.62 121 SER A C 1
ATOM 994 O O . SER A 1 121 ? 8.538 4.374 -12.201 1.00 92.62 121 SER A O 1
ATOM 996 N N . SER A 1 122 ? 6.926 3.383 -11.013 1.00 89.69 122 SER A N 1
ATOM 997 C CA . SER A 1 122 ? 6.733 4.554 -10.176 1.00 89.69 122 SER A CA 1
ATOM 998 C C . SER A 1 122 ? 7.934 4.853 -9.275 1.00 89.69 122 SER A C 1
ATOM 1000 O O . SER A 1 122 ? 8.156 6.032 -8.996 1.00 89.69 122 SER A O 1
ATOM 1002 N N . ARG A 1 123 ? 8.655 3.838 -8.789 1.00 89.06 123 ARG A N 1
ATOM 1003 C CA . ARG A 1 123 ? 9.893 4.019 -8.017 1.00 89.06 123 ARG A CA 1
ATOM 1004 C C . ARG A 1 123 ? 11.035 4.489 -8.898 1.00 89.06 123 ARG A C 1
ATOM 1006 O O . ARG A 1 123 ? 11.687 5.467 -8.555 1.00 89.06 123 ARG A O 1
ATOM 1013 N N . TYR A 1 124 ? 11.191 3.872 -10.062 1.00 89.94 124 TYR A N 1
ATOM 1014 C CA . TYR A 1 124 ? 12.230 4.198 -11.021 1.00 89.94 124 TYR A CA 1
ATOM 1015 C C . TYR A 1 124 ? 12.140 5.650 -11.481 1.00 89.94 124 TYR A C 1
ATOM 1017 O O . TYR A 1 124 ? 13.127 6.374 -11.448 1.00 89.94 124 TYR A O 1
ATOM 1025 N N . ARG A 1 125 ? 10.933 6.148 -11.773 1.00 88.25 125 ARG A N 1
ATOM 1026 C CA . ARG A 1 125 ? 10.746 7.574 -12.076 1.00 88.25 125 ARG A CA 1
ATOM 1027 C C . ARG A 1 125 ? 11.179 8.494 -10.932 1.00 88.25 125 ARG A C 1
ATOM 1029 O O . ARG A 1 125 ? 11.739 9.553 -11.198 1.00 88.25 125 ARG A O 1
ATOM 1036 N N . LEU A 1 126 ? 10.869 8.140 -9.681 1.00 85.06 126 LEU A N 1
ATOM 1037 C CA . LEU A 1 126 ? 11.299 8.947 -8.536 1.00 85.06 126 LEU A CA 1
ATOM 1038 C C . LEU A 1 126 ? 12.826 8.935 -8.427 1.00 85.06 126 LEU A C 1
ATOM 1040 O O . LEU A 1 126 ? 13.414 9.996 -8.263 1.00 85.06 126 LEU A O 1
ATOM 1044 N N . PHE A 1 127 ? 13.442 7.764 -8.572 1.00 86.00 127 PHE A N 1
ATOM 1045 C CA . PHE A 1 127 ? 14.890 7.606 -8.582 1.00 86.00 127 PHE A CA 1
ATOM 1046 C C . PHE A 1 127 ? 15.557 8.489 -9.651 1.00 86.00 127 PHE A C 1
ATOM 1048 O O . PHE A 1 127 ? 16.410 9.305 -9.316 1.00 86.00 127 PHE A O 1
ATOM 1055 N N . LEU A 1 128 ? 15.087 8.427 -10.903 1.00 87.94 128 LEU A N 1
ATOM 1056 C CA . LEU A 1 128 ? 15.589 9.271 -11.995 1.00 87.94 128 LEU A CA 1
ATOM 1057 C C . LEU A 1 128 ? 15.415 10.767 -11.700 1.00 87.94 128 LEU A C 1
ATOM 1059 O O . LEU A 1 128 ? 16.318 11.557 -11.948 1.00 87.94 128 LEU A O 1
ATOM 1063 N N . ARG A 1 129 ? 14.265 11.167 -11.141 1.00 87.56 129 ARG A N 1
ATOM 1064 C CA . ARG A 1 129 ? 14.014 12.567 -10.770 1.00 87.56 129 ARG A CA 1
ATOM 1065 C C . ARG A 1 129 ? 14.964 13.049 -9.675 1.00 87.56 129 ARG A C 1
ATOM 1067 O O . ARG A 1 129 ? 15.439 14.173 -9.764 1.00 87.56 129 ARG A O 1
ATOM 1074 N N . ILE A 1 130 ? 15.192 12.236 -8.645 1.00 84.75 130 ILE A N 1
ATOM 1075 C CA . ILE A 1 130 ? 16.112 12.578 -7.555 1.00 84.75 130 ILE A CA 1
ATOM 1076 C C . ILE A 1 130 ? 17.524 12.744 -8.113 1.00 84.75 130 ILE A C 1
ATOM 1078 O O . ILE A 1 130 ? 18.162 13.744 -7.817 1.00 84.75 130 ILE A O 1
ATOM 1082 N N . ASN A 1 131 ? 17.987 11.816 -8.952 1.00 87.50 131 ASN A N 1
ATOM 1083 C CA . ASN A 1 131 ? 19.320 11.914 -9.545 1.00 87.50 131 ASN A CA 1
ATOM 1084 C C . ASN A 1 131 ? 19.476 13.140 -10.440 1.00 87.50 131 ASN A C 1
ATOM 1086 O O . ASN A 1 131 ? 20.486 13.819 -10.326 1.00 87.50 131 ASN A O 1
ATOM 1090 N N . LYS A 1 132 ? 18.447 13.489 -11.219 1.00 89.56 132 LYS A N 1
ATOM 1091 C CA . LYS A 1 132 ? 18.455 14.725 -12.005 1.00 89.56 132 LYS A CA 1
ATOM 1092 C C . LYS A 1 132 ? 18.647 15.974 -11.130 1.00 89.56 132 LYS A C 1
ATOM 1094 O O . LYS A 1 132 ? 19.474 16.811 -11.456 1.00 89.56 132 LYS A O 1
ATOM 1099 N N . ILE A 1 133 ? 17.914 16.084 -10.017 1.00 88.25 133 ILE A N 1
ATOM 1100 C CA . ILE A 1 133 ? 18.045 17.224 -9.087 1.00 88.25 133 ILE A CA 1
ATOM 1101 C C . ILE A 1 133 ? 19.451 17.262 -8.477 1.00 88.25 133 ILE A C 1
ATOM 1103 O O . ILE A 1 133 ? 20.071 18.314 -8.432 1.00 88.25 133 ILE A O 1
ATOM 1107 N N . ARG A 1 134 ? 19.976 16.106 -8.052 1.00 89.19 134 ARG A N 1
ATOM 1108 C CA . ARG A 1 134 ? 21.327 16.003 -7.482 1.00 89.19 134 ARG A CA 1
ATOM 1109 C C . ARG A 1 134 ? 22.391 16.467 -8.471 1.0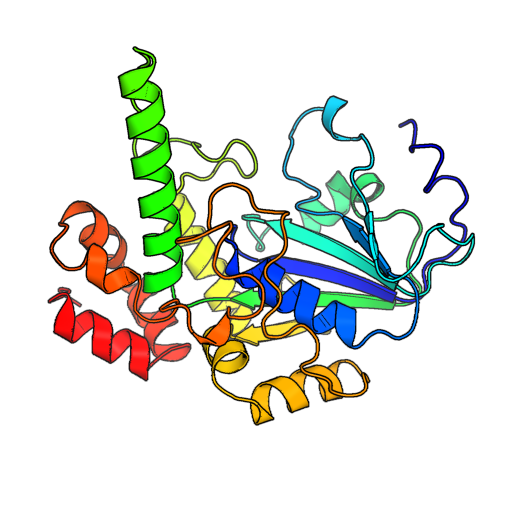0 89.19 134 ARG A C 1
ATOM 1111 O O . ARG A 1 134 ? 23.271 17.222 -8.089 1.00 89.19 134 ARG A O 1
ATOM 1118 N N . GLU A 1 135 ? 22.288 16.046 -9.728 1.00 91.31 135 GLU A N 1
ATOM 1119 C CA . GLU A 1 135 ? 23.187 16.484 -10.800 1.00 91.31 135 GLU A CA 1
ATOM 1120 C C . GLU A 1 135 ? 23.105 18.001 -11.027 1.00 91.31 135 GLU A C 1
ATOM 1122 O O . GLU A 1 135 ? 24.141 18.655 -11.118 1.00 91.31 135 GLU A O 1
ATOM 1127 N N . GLU A 1 136 ? 21.894 18.571 -11.059 1.00 92.94 136 GLU A N 1
ATOM 1128 C CA . GLU A 1 136 ? 21.666 20.022 -11.169 1.00 92.94 136 GLU A CA 1
ATOM 1129 C C . GLU A 1 136 ? 22.262 20.805 -9.979 1.00 92.94 136 GLU A C 1
ATOM 1131 O O . GLU A 1 136 ? 22.718 21.933 -10.152 1.00 92.94 136 GLU A O 1
ATOM 1136 N N . GLU A 1 137 ? 22.313 20.200 -8.790 1.00 93.62 137 GLU A N 1
ATOM 1137 C CA . GLU A 1 137 ? 22.919 20.756 -7.569 1.00 93.62 137 GLU A CA 1
ATOM 1138 C C . GLU A 1 137 ? 24.436 20.475 -7.453 1.00 93.62 137 GLU A C 1
ATOM 1140 O O . GLU A 1 137 ? 25.063 20.848 -6.461 1.00 93.62 137 GLU A O 1
ATOM 1145 N N . GLY A 1 138 ? 25.053 19.827 -8.450 1.00 92.62 138 GLY A N 1
ATOM 1146 C CA . GLY A 1 138 ? 26.476 19.461 -8.434 1.00 92.62 138 GLY A CA 1
ATOM 1147 C C . GLY A 1 138 ? 26.817 18.289 -7.502 1.00 92.62 138 GLY A C 1
ATOM 1148 O O . GLY A 1 138 ? 27.988 18.019 -7.225 1.00 92.62 138 GLY A O 1
ATOM 1149 N N . GLU A 1 139 ? 25.809 17.569 -7.013 1.00 90.38 139 GLU A N 1
ATOM 1150 C CA . GLU A 1 139 ? 25.971 16.374 -6.197 1.00 90.38 139 GLU A CA 1
ATOM 1151 C C . GLU A 1 139 ? 26.128 15.103 -7.047 1.00 90.38 139 GLU A C 1
ATOM 1153 O O . GLU A 1 139 ? 25.604 14.967 -8.151 1.00 90.38 139 GLU A O 1
ATOM 1158 N N . ARG A 1 140 ? 26.802 14.088 -6.488 1.00 87.69 140 ARG A N 1
ATOM 1159 C CA . ARG A 1 140 ? 26.891 12.769 -7.136 1.00 87.69 140 ARG A CA 1
ATOM 1160 C C . ARG A 1 140 ? 25.509 12.095 -7.200 1.00 87.69 140 ARG A C 1
ATOM 1162 O O . ARG A 1 140 ? 24.808 12.092 -6.174 1.00 87.69 140 ARG A O 1
ATOM 1169 N N . PRO A 1 141 ? 25.141 11.452 -8.326 1.00 85.75 141 PRO A N 1
ATOM 1170 C CA . PRO A 1 141 ? 23.927 10.647 -8.425 1.00 85.75 141 PRO A CA 1
ATOM 1171 C C . PRO A 1 141 ? 23.868 9.563 -7.348 1.00 85.75 141 PRO A C 1
ATOM 1173 O O . PRO A 1 141 ? 24.896 9.027 -6.920 1.00 85.75 141 PRO A O 1
ATOM 1176 N N . LEU A 1 142 ? 22.659 9.212 -6.911 1.00 82.25 142 LEU A N 1
ATOM 1177 C CA . LEU A 1 142 ? 22.473 8.045 -6.060 1.00 82.25 142 LEU A CA 1
ATOM 1178 C C . LEU A 1 142 ? 22.783 6.775 -6.861 1.00 82.25 142 LEU A C 1
ATOM 1180 O O . LEU A 1 142 ? 22.326 6.654 -8.003 1.00 82.25 142 LEU A O 1
ATOM 1184 N N . PRO A 1 143 ? 23.509 5.812 -6.268 1.00 79.56 143 PRO A N 1
ATOM 1185 C CA . PRO A 1 143 ? 23.736 4.524 -6.900 1.00 79.56 143 PRO A CA 1
ATOM 1186 C C . PRO A 1 143 ? 22.437 3.718 -6.962 1.00 79.56 143 PRO A C 1
ATOM 1188 O O . PRO A 1 143 ? 21.554 3.862 -6.117 1.00 79.56 143 PRO A O 1
ATOM 1191 N N . ASP A 1 144 ? 22.368 2.812 -7.931 1.00 69.12 144 ASP A N 1
ATOM 1192 C CA . ASP A 1 144 ? 21.219 1.920 -8.127 1.00 69.12 144 ASP A CA 1
ATOM 1193 C C . ASP A 1 144 ? 21.068 0.884 -7.013 1.00 69.12 144 ASP A C 1
ATOM 1195 O O . ASP A 1 144 ? 19.969 0.415 -6.734 1.00 69.12 144 ASP A O 1
ATOM 1199 N N . SER A 1 145 ? 22.194 0.537 -6.389 1.00 64.50 145 SER A N 1
ATOM 1200 C CA . SER A 1 145 ? 22.358 -0.576 -5.461 1.00 64.50 145 SER A CA 1
ATOM 1201 C C . SER A 1 145 ? 22.905 -0.082 -4.120 1.00 64.50 145 SER A C 1
ATOM 1203 O O . SER A 1 145 ? 24.035 -0.388 -3.738 1.00 64.50 145 SER A O 1
ATOM 1205 N N . ARG A 1 146 ? 22.141 0.757 -3.421 1.00 61.19 146 ARG A N 1
ATOM 1206 C CA . ARG A 1 146 ? 22.322 1.062 -1.990 1.00 61.19 146 ARG A CA 1
ATOM 1207 C C . ARG A 1 146 ? 20.971 1.418 -1.397 1.00 61.19 146 ARG A C 1
ATOM 1209 O O . ARG A 1 146 ? 20.054 1.754 -2.129 1.00 61.19 146 ARG A O 1
ATOM 1216 N N . ASN A 1 147 ? 20.888 1.443 -0.073 1.00 63.88 147 ASN A N 1
ATOM 1217 C CA . ASN A 1 147 ? 19.738 1.913 0.701 1.00 63.88 147 ASN A CA 1
ATOM 1218 C C . ASN A 1 147 ? 19.403 3.393 0.417 1.00 63.88 147 ASN A C 1
ATOM 1220 O O . ASN A 1 147 ? 19.644 4.268 1.243 1.00 63.88 147 ASN A O 1
ATOM 1224 N N . THR A 1 148 ? 18.872 3.684 -0.771 1.00 59.84 148 THR A N 1
ATOM 1225 C CA . THR A 1 148 ? 18.507 5.024 -1.245 1.00 59.84 148 THR A CA 1
ATOM 1226 C C . THR A 1 148 ? 17.165 5.479 -0.693 1.00 59.84 148 THR A C 1
ATOM 1228 O O . THR A 1 148 ? 16.834 6.660 -0.785 1.00 59.84 148 THR A O 1
ATOM 1231 N N . ASN A 1 149 ? 16.370 4.556 -0.145 1.00 62.59 149 ASN A N 1
ATOM 1232 C CA . ASN A 1 149 ? 15.245 4.911 0.695 1.00 62.59 149 ASN A CA 1
ATOM 1233 C C . ASN A 1 149 ? 15.738 5.035 2.141 1.00 62.59 149 ASN A C 1
ATOM 1235 O O . ASN A 1 149 ? 15.907 4.032 2.840 1.00 62.59 149 ASN A O 1
ATOM 1239 N N . GLY A 1 150 ? 15.949 6.275 2.589 1.00 54.44 150 GLY A N 1
ATOM 1240 C CA . GLY A 1 150 ? 16.317 6.569 3.977 1.00 54.44 150 GLY A CA 1
ATOM 1241 C C . GLY A 1 150 ? 15.306 6.035 4.999 1.00 54.44 150 GLY A C 1
ATOM 1242 O O . GLY A 1 150 ? 15.675 5.835 6.155 1.00 54.44 150 GLY A O 1
ATOM 1243 N N . ASN A 1 151 ? 14.072 5.742 4.565 1.00 55.22 151 ASN A N 1
ATOM 1244 C CA . ASN A 1 151 ? 12.997 5.306 5.443 1.00 55.22 151 ASN A CA 1
ATOM 1245 C C . ASN A 1 151 ? 13.024 3.811 5.765 1.00 55.22 151 ASN A C 1
ATOM 1247 O O . ASN A 1 151 ? 12.838 3.417 6.914 1.00 55.22 151 ASN A O 1
ATOM 1251 N N . SER A 1 152 ? 13.273 2.970 4.764 1.00 56.66 152 SER A N 1
ATOM 1252 C CA . SER A 1 152 ? 13.206 1.511 4.906 1.00 56.66 152 SER A CA 1
ATOM 1253 C C . SER A 1 152 ? 14.567 0.832 4.859 1.00 56.66 152 SER A C 1
ATOM 1255 O O . SER A 1 152 ? 14.726 -0.286 5.345 1.00 56.66 152 SER A O 1
ATOM 1257 N N . GLY A 1 153 ? 15.589 1.524 4.355 1.00 59.09 153 GLY A N 1
ATOM 1258 C CA . GLY A 1 153 ? 16.880 0.911 4.077 1.00 59.09 153 GLY A CA 1
ATOM 1259 C C . GLY A 1 153 ? 16.788 -0.169 3.003 1.00 59.09 153 GLY A C 1
ATOM 1260 O O . GLY A 1 153 ? 17.416 -1.208 3.150 1.00 59.09 153 GLY A O 1
ATOM 1261 N N . VAL A 1 154 ? 15.981 0.084 1.973 1.00 58.91 154 VAL A N 1
ATOM 1262 C CA . VAL A 1 154 ? 15.889 -0.686 0.724 1.00 58.91 154 VAL A CA 1
ATOM 1263 C C . VAL A 1 154 ? 16.084 0.304 -0.427 1.00 58.91 154 VAL A C 1
ATOM 1265 O O . VAL A 1 154 ? 15.683 1.466 -0.292 1.00 58.91 154 VAL A O 1
ATOM 1268 N N . ALA A 1 155 ? 16.722 -0.066 -1.541 1.00 71.69 155 ALA A N 1
ATOM 1269 C CA . ALA A 1 155 ? 16.787 0.865 -2.666 1.00 71.69 155 ALA A CA 1
ATOM 1270 C C . ALA A 1 155 ? 15.418 1.026 -3.342 1.00 71.69 155 ALA A C 1
ATOM 1272 O O . ALA A 1 155 ? 14.447 0.312 -3.085 1.00 71.69 155 ALA A O 1
ATOM 1273 N N . TRP A 1 156 ? 15.323 1.990 -4.254 1.00 76.56 156 TRP A N 1
ATOM 1274 C CA . TRP A 1 156 ? 14.093 2.197 -5.018 1.00 76.56 156 TRP A CA 1
ATOM 1275 C C . TRP A 1 156 ? 13.811 1.056 -6.011 1.00 76.56 156 TRP A C 1
ATOM 1277 O O . TRP A 1 156 ? 12.647 0.787 -6.297 1.00 76.56 156 TRP A O 1
ATOM 1287 N N . ILE A 1 157 ? 14.839 0.404 -6.554 1.00 80.12 157 ILE A N 1
ATOM 1288 C CA . ILE A 1 157 ? 14.701 -0.585 -7.639 1.00 80.12 157 ILE A CA 1
ATOM 1289 C C . ILE A 1 157 ? 15.749 -1.714 -7.576 1.00 80.12 157 ILE A C 1
ATOM 1291 O O . ILE A 1 157 ? 16.025 -2.332 -8.600 1.00 80.12 157 ILE A O 1
ATOM 1295 N N . ASP A 1 158 ? 16.367 -1.958 -6.419 1.00 82.88 158 ASP A N 1
ATOM 1296 C CA . ASP A 1 158 ? 17.378 -3.014 -6.277 1.00 82.88 158 ASP A CA 1
ATOM 1297 C C . ASP A 1 158 ? 16.759 -4.394 -5.998 1.00 82.88 158 ASP A C 1
ATOM 1299 O O . ASP A 1 158 ? 15.542 -4.552 -5.865 1.00 82.88 158 ASP A O 1
ATOM 1303 N N . GLU A 1 159 ? 17.626 -5.399 -5.883 1.00 84.56 159 GLU A N 1
ATOM 1304 C CA . GLU A 1 159 ? 17.264 -6.770 -5.513 1.00 84.56 159 GLU A CA 1
ATOM 1305 C C . GLU A 1 159 ? 16.512 -6.818 -4.175 1.00 84.56 159 GLU A C 1
ATOM 1307 O O . GLU A 1 159 ? 15.518 -7.529 -4.055 1.00 84.56 159 GLU A O 1
ATOM 1312 N N . GLY A 1 160 ? 16.890 -5.984 -3.198 1.00 87.88 160 GLY A N 1
ATOM 1313 C CA . GLY A 1 160 ? 16.170 -5.869 -1.928 1.00 87.88 160 GLY A CA 1
ATOM 1314 C C . GLY A 1 160 ? 14.709 -5.444 -2.106 1.00 87.88 160 GLY A C 1
ATOM 1315 O O . GLY A 1 160 ? 13.819 -5.975 -1.440 1.00 87.88 160 GLY A O 1
ATOM 1316 N N . ALA A 1 161 ? 14.427 -4.525 -3.032 1.00 89.62 161 ALA A N 1
ATOM 1317 C CA . ALA A 1 161 ? 13.062 -4.120 -3.356 1.00 89.62 161 ALA A CA 1
ATOM 1318 C C . ALA A 1 161 ? 12.267 -5.233 -4.061 1.00 89.62 161 ALA A C 1
ATOM 1320 O O . ALA A 1 161 ? 11.060 -5.356 -3.827 1.00 89.62 161 ALA A O 1
ATOM 1321 N N . VAL A 1 162 ? 12.926 -6.040 -4.900 1.00 93.50 162 VAL A N 1
ATOM 1322 C CA . VAL A 1 162 ? 12.333 -7.226 -5.543 1.00 93.50 162 VAL A CA 1
ATOM 1323 C C . VAL A 1 162 ? 11.983 -8.284 -4.504 1.00 93.50 162 VAL A C 1
ATOM 1325 O O . VAL A 1 162 ? 10.821 -8.684 -4.426 1.00 93.50 162 VAL A O 1
ATOM 1328 N N . GLU A 1 163 ? 12.932 -8.663 -3.648 1.00 93.81 163 GLU A N 1
ATOM 1329 C CA . GLU A 1 163 ? 12.708 -9.613 -2.552 1.00 93.81 163 GLU A CA 1
ATOM 1330 C C . GLU A 1 163 ? 11.558 -9.175 -1.653 1.00 93.81 163 GLU A C 1
ATOM 1332 O O . GLU A 1 163 ? 10.658 -9.954 -1.327 1.00 93.81 163 GLU A O 1
ATOM 1337 N N . LEU A 1 164 ? 11.520 -7.887 -1.323 1.00 93.56 164 LEU A N 1
ATOM 1338 C CA . LEU A 1 164 ? 10.456 -7.342 -0.507 1.00 93.56 164 LEU A CA 1
ATOM 1339 C C . LEU A 1 164 ? 9.087 -7.453 -1.185 1.00 93.56 164 LEU A C 1
ATOM 1341 O O . LEU A 1 164 ? 8.116 -7.836 -0.534 1.00 93.56 164 LEU A O 1
ATOM 1345 N N . TRP A 1 165 ? 8.987 -7.178 -2.488 1.00 96.56 165 TRP A N 1
ATOM 1346 C CA . TRP A 1 165 ? 7.732 -7.389 -3.211 1.00 96.56 165 TRP A CA 1
ATOM 1347 C C . TRP A 1 165 ? 7.319 -8.866 -3.193 1.00 96.56 165 TRP A C 1
ATOM 1349 O O . TRP A 1 165 ? 6.154 -9.165 -2.918 1.00 96.56 165 TRP A O 1
ATOM 1359 N N . LYS A 1 166 ? 8.266 -9.793 -3.405 1.00 97.88 166 LYS A N 1
ATOM 1360 C CA . LYS A 1 166 ? 8.008 -11.243 -3.369 1.00 97.88 166 LYS A CA 1
ATOM 1361 C C . LYS A 1 166 ? 7.479 -11.689 -2.008 1.00 97.88 166 LYS A C 1
ATOM 1363 O O . LYS A 1 166 ? 6.529 -12.467 -1.948 1.00 97.88 166 LYS A O 1
ATOM 1368 N N . MET A 1 167 ? 8.010 -11.146 -0.912 1.00 96.94 167 MET A N 1
ATOM 1369 C CA . MET A 1 167 ? 7.485 -11.407 0.432 1.00 96.94 167 MET A CA 1
ATOM 1370 C C . MET A 1 167 ? 6.016 -10.985 0.563 1.00 96.94 167 MET A C 1
ATOM 1372 O O . MET A 1 167 ? 5.190 -11.764 1.033 1.00 96.94 167 MET A O 1
ATOM 1376 N N . TYR A 1 168 ? 5.668 -9.779 0.106 1.00 97.75 168 TYR A N 1
ATOM 1377 C CA . TYR A 1 168 ? 4.291 -9.275 0.160 1.00 97.75 168 TYR A CA 1
ATOM 1378 C C . TYR A 1 168 ? 3.360 -10.114 -0.719 1.00 97.75 168 TYR A C 1
ATOM 1380 O O . TYR A 1 168 ? 2.217 -10.362 -0.339 1.00 97.75 168 TYR A O 1
ATOM 1388 N N . ALA A 1 169 ? 3.839 -10.572 -1.876 1.00 98.50 169 ALA A N 1
ATOM 1389 C CA . ALA A 1 169 ? 3.092 -11.454 -2.761 1.00 98.50 169 ALA A CA 1
ATOM 1390 C C . ALA A 1 169 ? 2.820 -12.821 -2.116 1.00 98.50 169 ALA A C 1
ATOM 1392 O O . ALA A 1 169 ? 1.675 -13.265 -2.119 1.00 98.50 169 ALA A O 1
ATOM 1393 N N . LYS A 1 170 ? 3.823 -13.443 -1.484 1.00 98.69 170 LYS A N 1
ATOM 1394 C CA . LYS A 1 170 ? 3.670 -14.711 -0.748 1.00 98.69 170 LYS A CA 1
ATOM 1395 C C . LYS A 1 170 ? 2.642 -14.602 0.383 1.00 98.69 170 LYS A C 1
ATOM 1397 O O . LYS A 1 170 ? 1.756 -15.447 0.489 1.00 98.69 170 LYS A O 1
ATOM 1402 N N . GLU A 1 171 ? 2.679 -13.524 1.164 1.00 98.31 171 GLU A N 1
ATOM 1403 C CA . GLU A 1 171 ? 1.679 -13.268 2.212 1.00 98.31 171 GLU A CA 1
ATOM 1404 C C . GLU A 1 171 ? 0.281 -13.015 1.621 1.00 98.31 171 GLU A C 1
ATOM 1406 O O . GLU A 1 171 ? -0.731 -13.525 2.112 1.00 98.31 171 GLU A O 1
ATOM 1411 N N . TYR A 1 172 ? 0.203 -12.271 0.512 1.00 98.50 172 TYR A N 1
ATOM 1412 C CA . TYR A 1 172 ? -1.050 -12.043 -0.205 1.00 98.50 172 TYR A CA 1
ATOM 1413 C C . TYR A 1 172 ? -1.661 -13.357 -0.716 1.00 98.50 172 TYR A C 1
ATOM 1415 O O . TYR A 1 172 ? -2.865 -13.568 -0.574 1.00 98.50 172 TYR A O 1
ATOM 1423 N N . LEU A 1 173 ? -0.851 -14.272 -1.239 1.00 98.38 173 LEU A N 1
ATOM 1424 C CA . LEU A 1 173 ? -1.299 -15.582 -1.716 1.00 98.38 173 LEU A CA 1
ATOM 1425 C C . LEU A 1 173 ? -1.596 -16.566 -0.575 1.00 98.38 173 LEU A C 1
ATOM 1427 O O . LEU A 1 173 ? -2.350 -17.511 -0.759 1.00 98.38 173 LEU A O 1
ATOM 1431 N N . GLY A 1 174 ? -1.107 -16.289 0.638 1.00 97.62 174 GLY A N 1
ATOM 1432 C CA . GLY A 1 174 ? -1.271 -17.178 1.793 1.00 97.62 174 GLY A CA 1
ATOM 1433 C C . GLY A 1 174 ? -0.211 -18.275 1.875 1.00 97.62 174 GLY A C 1
ATOM 1434 O O . GLY A 1 174 ? -0.383 -19.225 2.628 1.00 97.62 174 GLY A O 1
ATOM 1435 N N . HIS A 1 175 ? 0.900 -18.135 1.144 1.00 97.88 175 HIS A N 1
ATOM 1436 C CA . HIS A 1 175 ? 2.081 -18.995 1.300 1.00 97.88 175 HIS A CA 1
ATOM 1437 C C . HIS A 1 175 ? 2.765 -18.767 2.656 1.00 97.88 175 HIS A C 1
ATOM 1439 O O . HIS A 1 175 ? 3.535 -19.599 3.127 1.00 97.88 175 HIS A O 1
ATOM 1445 N N . THR A 1 176 ? 2.487 -17.623 3.282 1.00 97.75 176 THR A N 1
ATOM 1446 C CA . THR A 1 176 ? 2.927 -17.258 4.627 1.00 97.75 176 THR A CA 1
ATOM 1447 C C . THR A 1 176 ? 1.757 -16.675 5.422 1.00 97.75 176 THR A C 1
ATOM 1449 O O . THR A 1 176 ? 0.739 -16.280 4.849 1.00 97.75 176 THR A O 1
ATOM 1452 N N . ASN A 1 177 ? 1.904 -16.643 6.749 1.00 97.00 177 ASN A N 1
ATOM 1453 C CA . ASN A 1 177 ? 0.924 -16.080 7.683 1.00 97.00 177 ASN A CA 1
ATOM 1454 C C . ASN A 1 177 ? 1.622 -15.198 8.735 1.00 97.00 177 ASN A C 1
ATOM 1456 O O . ASN A 1 177 ? 1.517 -15.405 9.948 1.00 97.00 177 ASN A O 1
ATOM 1460 N N . TYR A 1 178 ? 2.447 -14.258 8.280 1.00 96.44 178 TYR A N 1
ATOM 1461 C CA . TYR A 1 178 ? 3.187 -13.375 9.179 1.00 96.44 178 TYR A CA 1
ATOM 1462 C C . TYR A 1 178 ? 2.298 -12.289 9.794 1.00 96.44 178 TYR A C 1
ATOM 1464 O O . TYR A 1 178 ? 2.495 -11.913 10.955 1.00 96.44 178 TYR A O 1
ATOM 1472 N N . LEU A 1 179 ? 1.315 -11.792 9.038 1.00 95.81 179 LEU A N 1
ATOM 1473 C CA . LEU A 1 179 ? 0.400 -10.730 9.456 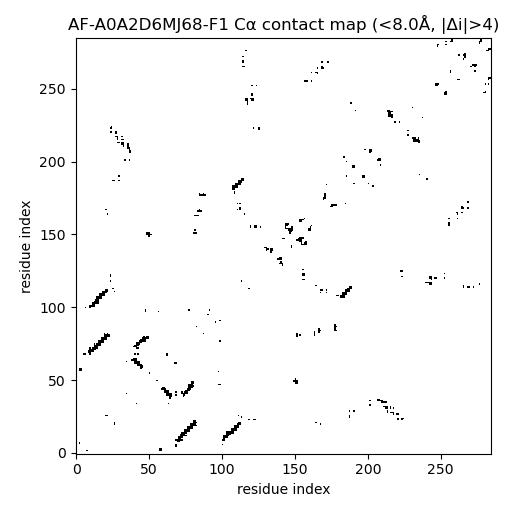1.00 95.81 179 LEU A CA 1
ATOM 1474 C C . LEU A 1 179 ? -0.791 -11.242 10.279 1.00 95.81 179 LEU A C 1
ATOM 1476 O O . LEU A 1 179 ? -1.480 -10.412 10.884 1.00 95.81 179 LEU A O 1
ATOM 1480 N N . GLY A 1 180 ? -0.959 -12.564 10.379 1.00 93.94 180 GLY A N 1
ATOM 1481 C CA . GLY A 1 180 ? -1.983 -13.241 11.173 1.00 93.94 180 GLY A CA 1
ATOM 1482 C C . GLY A 1 180 ? -3.311 -13.427 10.437 1.00 93.94 180 GLY A C 1
ATOM 1483 O O . GLY A 1 180 ? -3.511 -12.917 9.336 1.00 93.94 180 GLY A O 1
ATOM 1484 N N . ASP A 1 181 ? -4.237 -14.131 11.088 1.00 91.19 181 ASP A N 1
ATOM 1485 C CA . ASP A 1 181 ? -5.480 -14.591 10.454 1.00 91.19 181 ASP A CA 1
ATOM 1486 C C . ASP A 1 181 ? -6.498 -13.463 10.216 1.00 91.19 181 ASP A C 1
ATOM 1488 O O . ASP A 1 181 ? -7.242 -13.493 9.234 1.00 91.19 181 ASP A O 1
ATOM 1492 N N . ASP A 1 182 ? -6.512 -12.425 11.066 1.00 94.69 182 ASP A N 1
ATOM 1493 C CA . ASP A 1 182 ? -7.323 -11.221 10.834 1.00 94.69 182 ASP A CA 1
ATOM 1494 C C . ASP A 1 182 ? -6.603 -10.243 9.890 1.00 94.69 182 ASP A C 1
ATOM 1496 O O . ASP A 1 182 ? -6.174 -9.143 10.262 1.00 94.69 182 ASP A O 1
ATOM 1500 N N . LEU A 1 183 ? -6.445 -10.688 8.643 1.00 97.06 183 LEU A N 1
ATOM 1501 C CA . LEU A 1 183 ? -5.794 -9.963 7.562 1.00 97.06 183 LEU A CA 1
ATOM 1502 C C . LEU A 1 183 ? -6.788 -9.619 6.450 1.00 97.06 183 LEU A C 1
ATOM 1504 O O . LEU A 1 183 ? -7.379 -10.486 5.807 1.00 97.06 183 LEU A O 1
ATOM 1508 N N . LEU A 1 184 ? -6.902 -8.330 6.139 1.00 97.62 184 LEU A N 1
ATOM 1509 C CA . LEU A 1 184 ? -7.585 -7.855 4.943 1.00 97.62 184 LEU A CA 1
ATOM 1510 C C . LEU A 1 184 ? -6.586 -7.629 3.801 1.00 97.62 184 LEU A C 1
ATOM 1512 O O . LEU A 1 184 ? -5.768 -6.709 3.833 1.00 97.62 184 LEU A O 1
ATOM 1516 N N . LYS A 1 185 ? -6.695 -8.448 2.754 1.00 98.06 185 LYS A N 1
ATOM 1517 C CA . LYS A 1 185 ? -5.845 -8.395 1.557 1.00 98.06 185 LYS A CA 1
ATOM 1518 C C . LYS A 1 185 ? -6.466 -7.506 0.475 1.00 98.06 185 LYS A C 1
ATOM 1520 O O . LYS A 1 185 ? -7.549 -7.797 -0.036 1.00 98.06 185 LYS A O 1
ATOM 1525 N N . ILE A 1 186 ? -5.767 -6.445 0.074 1.00 98.25 186 ILE A N 1
ATOM 1526 C CA . ILE A 1 186 ? -6.221 -5.481 -0.936 1.00 98.25 186 ILE A CA 1
ATOM 1527 C C . ILE A 1 186 ? -5.320 -5.546 -2.171 1.00 98.25 186 ILE A C 1
ATOM 1529 O O . ILE A 1 186 ? -4.143 -5.196 -2.136 1.00 98.25 186 ILE A O 1
ATOM 1533 N N . ASN A 1 187 ? -5.915 -5.939 -3.295 1.00 98.06 187 ASN A N 1
ATOM 1534 C CA . ASN A 1 187 ? -5.317 -5.837 -4.620 1.00 98.06 187 ASN A CA 1
ATOM 1535 C C . ASN A 1 187 ? -5.601 -4.443 -5.188 1.00 98.06 187 ASN A C 1
ATOM 1537 O O . ASN A 1 187 ? -6.754 -4.114 -5.486 1.00 98.06 187 ASN A O 1
ATOM 1541 N N . TYR A 1 188 ? -4.559 -3.628 -5.348 1.00 96.81 188 TYR A N 1
ATOM 1542 C CA . TYR A 1 188 ? -4.679 -2.250 -5.826 1.00 96.81 188 TYR A CA 1
ATOM 1543 C C . TYR A 1 188 ? -5.358 -2.164 -7.198 1.00 96.81 188 TYR A C 1
ATOM 1545 O O . TYR A 1 188 ? -6.218 -1.314 -7.410 1.00 96.81 188 TYR A O 1
ATOM 1553 N N . ASN A 1 189 ? -5.023 -3.069 -8.115 1.00 95.69 189 ASN A N 1
ATOM 1554 C CA . ASN A 1 189 ? -5.515 -3.057 -9.493 1.00 95.69 189 ASN A CA 1
ATOM 1555 C C . ASN A 1 189 ? -7.029 -3.309 -9.538 1.00 95.69 189 ASN A C 1
ATOM 1557 O O . ASN A 1 189 ? -7.764 -2.608 -10.239 1.00 95.69 189 ASN A O 1
ATOM 1561 N N . LYS A 1 190 ? -7.510 -4.270 -8.737 1.00 97.19 190 LYS A N 1
ATOM 1562 C CA . LYS A 1 190 ? -8.945 -4.531 -8.553 1.00 97.19 190 LYS A CA 1
ATOM 1563 C C . LYS A 1 190 ? -9.629 -3.381 -7.812 1.00 97.19 190 LYS A C 1
ATOM 1565 O O . LYS A 1 190 ? -10.706 -2.971 -8.225 1.00 97.19 190 LYS A O 1
ATOM 1570 N N . TRP A 1 191 ? -9.015 -2.825 -6.765 1.00 97.12 191 TRP A N 1
ATOM 1571 C CA . TRP A 1 191 ? -9.556 -1.658 -6.054 1.00 97.12 191 TRP A CA 1
ATOM 1572 C C . TRP A 1 191 ? -9.746 -0.463 -6.991 1.00 97.12 191 TRP A C 1
ATOM 1574 O O . TRP A 1 191 ? -10.809 0.159 -6.989 1.00 97.12 191 TRP A O 1
ATOM 1584 N N . PHE A 1 192 ? -8.758 -0.189 -7.840 1.00 94.69 192 PHE A N 1
ATOM 1585 C CA . PHE A 1 192 ? -8.793 0.924 -8.775 1.00 94.69 192 PHE A CA 1
ATOM 1586 C C . PHE A 1 192 ? -9.915 0.749 -9.809 1.00 94.69 192 PHE A C 1
ATOM 1588 O O . PHE A 1 192 ? -10.721 1.654 -9.993 1.00 94.69 192 PHE A O 1
ATOM 1595 N N . SER A 1 193 ? -10.026 -0.434 -10.419 1.00 94.31 193 SER A N 1
ATOM 1596 C CA . SER A 1 193 ? -10.877 -0.658 -11.599 1.00 94.31 193 SER A CA 1
ATOM 1597 C C . SER A 1 193 ? -12.261 -1.263 -11.332 1.00 94.31 193 SER A C 1
ATOM 1599 O O . SER A 1 193 ? -13.114 -1.222 -12.214 1.00 94.31 193 SER A O 1
ATOM 1601 N N . ASN A 1 194 ? -12.521 -1.836 -10.151 1.00 96.88 194 ASN A N 1
ATOM 1602 C CA . ASN A 1 194 ? -13.715 -2.652 -9.917 1.00 96.88 194 ASN A CA 1
ATOM 1603 C C . ASN A 1 194 ? -14.523 -2.176 -8.696 1.00 96.88 194 ASN A C 1
ATOM 1605 O O . ASN A 1 194 ? -14.155 -2.410 -7.543 1.00 96.88 194 ASN A O 1
ATOM 1609 N N . ILE A 1 195 ? -15.683 -1.563 -8.954 1.00 97.38 195 ILE A N 1
ATOM 1610 C CA . ILE A 1 195 ? -16.606 -1.095 -7.908 1.00 97.38 195 ILE A CA 1
ATOM 1611 C C . ILE A 1 195 ? -17.142 -2.229 -7.026 1.00 97.38 195 ILE A C 1
ATOM 1613 O O . ILE A 1 195 ? -17.247 -2.060 -5.813 1.00 97.38 195 ILE A O 1
ATOM 1617 N N . SER A 1 196 ? -17.445 -3.398 -7.592 1.00 98.31 196 SER A N 1
ATOM 1618 C CA . SER A 1 196 ? -17.907 -4.557 -6.818 1.00 98.31 196 SER A CA 1
ATOM 1619 C C . SER A 1 196 ? -16.824 -5.046 -5.858 1.00 98.31 196 SER A C 1
ATOM 1621 O O . SER A 1 196 ? -17.125 -5.420 -4.728 1.00 98.31 196 SER A O 1
ATOM 1623 N N . TYR A 1 197 ? -15.552 -4.983 -6.261 1.00 98.31 197 TYR A N 1
ATOM 1624 C CA . TYR A 1 197 ? -14.428 -5.275 -5.374 1.00 98.31 197 TYR A CA 1
ATOM 1625 C C . TYR A 1 197 ? -14.316 -4.242 -4.244 1.00 98.31 197 TYR A C 1
ATOM 1627 O O . TYR A 1 197 ? -14.163 -4.624 -3.086 1.00 98.31 197 TYR A O 1
ATOM 1635 N N . ARG A 1 198 ? -14.488 -2.947 -4.538 1.00 98.06 198 ARG A N 1
ATOM 1636 C CA . ARG A 1 198 ? -14.530 -1.899 -3.503 1.00 98.06 198 ARG A CA 1
ATOM 1637 C C . ARG A 1 198 ? -15.685 -2.086 -2.515 1.00 98.06 198 ARG A C 1
ATOM 1639 O O . ARG A 1 198 ? -15.455 -2.014 -1.313 1.00 98.06 198 ARG A O 1
ATOM 1646 N N . LYS A 1 199 ? -16.890 -2.425 -2.990 1.00 98.12 199 LYS A N 1
ATOM 1647 C CA . LYS A 1 199 ? -18.039 -2.772 -2.130 1.00 98.12 199 LYS A CA 1
ATOM 1648 C C . LYS A 1 199 ? -17.726 -3.950 -1.202 1.00 98.12 199 LYS A C 1
ATOM 1650 O O . LYS A 1 199 ? -18.030 -3.873 -0.014 1.00 98.12 199 LYS A O 1
ATOM 1655 N N . LYS A 1 200 ? -17.066 -4.998 -1.714 1.00 98.06 200 LYS A N 1
ATOM 1656 C CA . LYS A 1 200 ? -16.617 -6.145 -0.905 1.00 98.06 200 LYS A CA 1
ATOM 1657 C C . LYS A 1 200 ? -15.621 -5.734 0.179 1.00 98.06 200 LYS A C 1
ATOM 1659 O O . LYS A 1 200 ? -15.695 -6.261 1.285 1.00 98.06 200 LYS A O 1
ATOM 1664 N N . ILE A 1 201 ? -14.706 -4.803 -0.102 1.00 97.81 201 ILE A N 1
ATOM 1665 C CA . ILE A 1 201 ? -13.783 -4.280 0.918 1.00 97.81 201 ILE A CA 1
ATOM 1666 C C . ILE A 1 201 ? -14.573 -3.598 2.044 1.00 97.81 201 ILE A C 1
ATOM 1668 O O . ILE A 1 201 ? -14.369 -3.931 3.208 1.00 97.81 201 ILE A O 1
ATOM 1672 N N . SER A 1 202 ? -15.515 -2.708 1.717 1.00 96.94 202 SER A N 1
ATOM 1673 C CA . SER A 1 202 ? -16.333 -2.012 2.723 1.00 96.94 202 SER A CA 1
ATOM 1674 C C . SER A 1 202 ? -17.154 -2.986 3.570 1.00 96.94 202 SER A C 1
ATOM 1676 O O . SER A 1 202 ? -17.157 -2.875 4.793 1.00 96.94 202 SER A O 1
ATOM 1678 N N . GLN A 1 203 ? -17.773 -3.991 2.939 1.00 96.50 203 GLN A N 1
ATOM 1679 C CA . GLN A 1 203 ? -18.509 -5.057 3.629 1.00 96.50 203 GLN A CA 1
ATOM 1680 C C . GLN A 1 203 ? -17.615 -5.834 4.605 1.00 96.50 203 GLN A C 1
ATOM 1682 O O . GLN A 1 203 ? -17.975 -5.984 5.768 1.00 96.50 203 GLN A O 1
ATOM 1687 N N . ASN A 1 204 ? -16.418 -6.250 4.175 1.00 95.12 204 ASN A N 1
ATOM 1688 C CA . ASN A 1 204 ? -15.454 -6.950 5.034 1.00 95.12 204 ASN A CA 1
ATOM 1689 C C . ASN A 1 204 ? -14.989 -6.113 6.231 1.00 95.12 204 ASN A C 1
ATOM 1691 O O . ASN A 1 204 ? -14.546 -6.667 7.235 1.00 95.12 204 ASN A O 1
ATOM 1695 N N . MET A 1 205 ? -15.048 -4.786 6.127 1.00 93.81 205 MET A N 1
ATOM 1696 C CA . MET A 1 205 ? -14.705 -3.864 7.210 1.00 93.81 205 MET A CA 1
ATOM 1697 C C . MET A 1 205 ? -15.916 -3.426 8.039 1.00 93.81 205 MET A C 1
ATOM 1699 O O . MET A 1 205 ? -15.753 -2.616 8.949 1.00 93.81 205 MET A O 1
ATOM 1703 N N . ASN A 1 206 ? -17.111 -3.950 7.742 1.00 94.38 206 ASN A N 1
ATOM 1704 C CA . ASN A 1 206 ? -18.378 -3.510 8.323 1.00 94.38 206 ASN A CA 1
ATOM 1705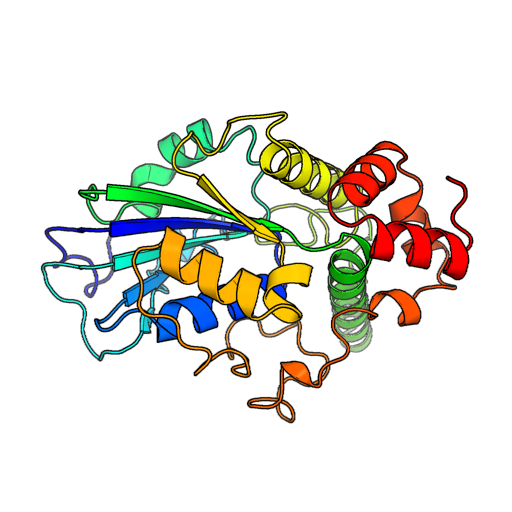 C C . ASN A 1 206 ? -18.587 -1.985 8.197 1.00 94.38 206 ASN A C 1
ATOM 1707 O O . ASN A 1 206 ? -19.013 -1.305 9.130 1.00 94.38 206 ASN A O 1
ATOM 1711 N N . LEU A 1 207 ? -18.227 -1.434 7.035 1.00 94.88 207 LEU A N 1
ATOM 1712 C CA . LEU A 1 207 ? -18.367 -0.021 6.700 1.00 94.88 207 LEU A CA 1
ATOM 1713 C C . LEU A 1 207 ? -19.441 0.170 5.633 1.00 94.88 207 LEU A C 1
ATOM 1715 O O . LEU A 1 207 ? -19.563 -0.616 4.688 1.00 94.88 207 LEU A O 1
ATOM 1719 N N . LYS A 1 208 ? -20.180 1.279 5.730 1.00 95.94 208 LYS A N 1
ATOM 1720 C CA . LYS A 1 208 ? -21.072 1.710 4.653 1.00 95.94 208 LYS A CA 1
ATOM 1721 C C . LYS A 1 208 ? -20.225 2.098 3.441 1.00 95.94 208 LYS A C 1
ATOM 1723 O O . LYS A 1 208 ? -19.390 2.996 3.526 1.00 95.94 208 LYS A O 1
ATOM 1728 N N . PHE A 1 209 ? -20.461 1.429 2.315 1.00 97.25 209 PHE A N 1
ATOM 1729 C CA . PHE A 1 209 ? -19.739 1.703 1.076 1.00 97.25 209 PHE A CA 1
ATOM 1730 C C . PHE A 1 209 ? -19.913 3.160 0.624 1.00 97.25 209 PHE A C 1
ATOM 1732 O O . PHE A 1 209 ? -21.028 3.686 0.594 1.00 97.25 209 PHE A O 1
ATOM 1739 N N . SER A 1 210 ? -18.805 3.78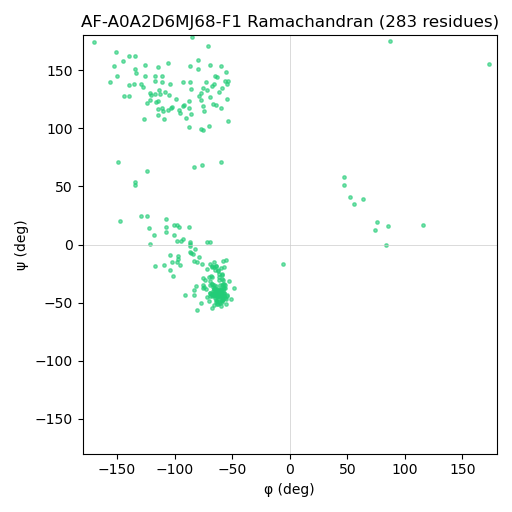4 0.224 1.00 94.50 210 SER A N 1
ATOM 1740 C CA . SER A 1 210 ? -18.784 5.082 -0.446 1.00 94.50 210 SER A CA 1
ATOM 1741 C C . SER A 1 210 ? -17.506 5.251 -1.264 1.00 94.50 210 SER A C 1
ATOM 1743 O O . SER A 1 210 ? -16.417 4.932 -0.795 1.00 94.50 210 SER A O 1
ATOM 1745 N N . ASP A 1 211 ? -17.633 5.835 -2.456 1.00 94.75 211 ASP A N 1
ATOM 1746 C CA . ASP A 1 211 ? -16.509 6.221 -3.319 1.00 94.75 211 ASP A CA 1
ATOM 1747 C C . ASP A 1 211 ? -16.190 7.728 -3.235 1.00 94.75 211 ASP A C 1
ATOM 1749 O O . ASP A 1 211 ? -15.465 8.255 -4.078 1.00 94.75 211 ASP A O 1
ATOM 1753 N N . LYS A 1 212 ? -16.676 8.436 -2.201 1.00 89.25 212 LYS A N 1
ATOM 1754 C CA . LYS A 1 212 ? -16.502 9.895 -2.030 1.00 89.25 212 LYS A CA 1
ATOM 1755 C C . LYS A 1 212 ? -15.053 10.374 -2.215 1.00 89.25 212 LYS A C 1
ATOM 1757 O O . LYS A 1 212 ? -14.835 11.421 -2.815 1.00 89.25 212 LYS A O 1
ATOM 1762 N N . ASN A 1 213 ? -14.073 9.591 -1.756 1.00 89.44 213 ASN A N 1
ATOM 1763 C CA . ASN A 1 213 ? -12.643 9.898 -1.893 1.00 89.44 213 ASN A CA 1
ATOM 1764 C C . ASN A 1 213 ? -11.907 9.014 -2.914 1.00 89.44 213 ASN A C 1
ATOM 1766 O O . ASN A 1 213 ? -10.681 9.011 -2.932 1.00 89.44 213 ASN A O 1
ATOM 1770 N N . LEU A 1 214 ? -12.606 8.289 -3.794 1.00 89.31 214 LEU A N 1
ATOM 1771 C CA . LEU A 1 214 ? -11.954 7.464 -4.823 1.00 89.31 214 LEU A CA 1
ATOM 1772 C C . LEU A 1 214 ? -11.029 8.290 -5.734 1.00 89.31 214 LEU A C 1
ATOM 1774 O O . LEU A 1 214 ? -9.989 7.809 -6.178 1.00 89.31 214 LEU A O 1
ATOM 1778 N N . ASN A 1 215 ? -11.415 9.540 -6.001 1.00 85.19 215 ASN A N 1
ATOM 1779 C CA . ASN A 1 215 ? -10.677 10.477 -6.847 1.00 85.19 215 ASN A CA 1
ATOM 1780 C C . ASN A 1 215 ? -9.7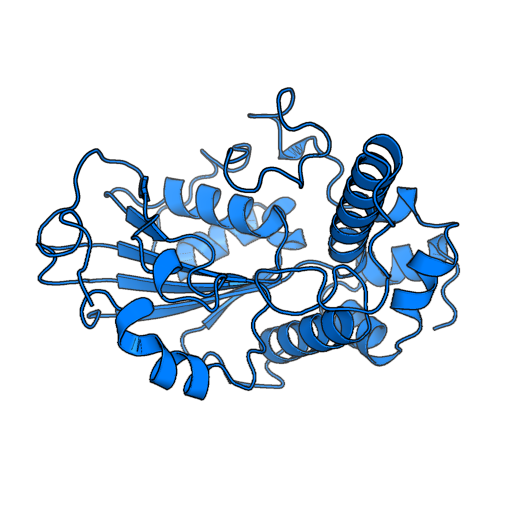96 11.466 -6.068 1.00 85.19 215 ASN A C 1
ATOM 1782 O O . ASN A 1 215 ? -9.194 12.356 -6.675 1.00 85.19 215 ASN A O 1
ATOM 1786 N N . TYR A 1 216 ? -9.737 11.336 -4.742 1.00 82.50 216 TYR A N 1
ATOM 1787 C CA . TYR A 1 216 ? -8.937 12.210 -3.897 1.00 82.50 216 TYR A CA 1
ATOM 1788 C C . TYR A 1 216 ? -7.458 11.822 -3.981 1.00 82.50 216 TYR A C 1
ATOM 1790 O O . TYR A 1 216 ? -7.101 10.655 -3.814 1.00 82.50 216 TYR A O 1
ATOM 1798 N N . VAL A 1 217 ? -6.594 12.810 -4.217 1.00 71.69 217 VAL A N 1
ATOM 1799 C CA . VAL A 1 217 ? -5.140 12.623 -4.225 1.00 71.69 217 VAL A CA 1
ATOM 1800 C C . VAL A 1 217 ? -4.568 13.305 -2.977 1.00 71.69 217 VAL A C 1
ATOM 1802 O O . VAL A 1 217 ? -4.566 14.536 -2.922 1.00 71.69 217 VAL A O 1
ATOM 1805 N N . PRO A 1 218 ? -4.111 12.551 -1.959 1.00 65.81 218 PRO A N 1
ATOM 1806 C CA . PRO A 1 218 ? -3.553 13.147 -0.751 1.00 65.81 218 PRO A CA 1
ATOM 1807 C C . PRO A 1 218 ? -2.282 13.949 -1.048 1.00 65.81 218 PRO A C 1
ATOM 1809 O O . PRO A 1 218 ? -1.465 13.555 -1.878 1.00 65.81 218 PRO A O 1
ATOM 1812 N N . ALA A 1 219 ? -2.100 15.060 -0.327 1.00 59.78 219 ALA A N 1
ATOM 1813 C CA . ALA A 1 219 ? -0.875 15.865 -0.386 1.00 59.78 219 ALA A CA 1
ATOM 1814 C C . ALA A 1 219 ? 0.342 15.119 0.203 1.00 59.78 219 ALA A C 1
ATOM 1816 O O . ALA A 1 219 ? 1.480 15.335 -0.213 1.00 59.78 219 ALA A O 1
ATOM 1817 N N . ASN A 1 220 ? 0.093 14.204 1.146 1.00 54.97 220 ASN A N 1
ATOM 1818 C CA . ASN A 1 220 ? 1.107 13.331 1.730 1.00 54.97 220 ASN A CA 1
ATOM 1819 C C . ASN A 1 220 ? 1.588 12.314 0.677 1.00 54.97 220 ASN A C 1
ATOM 1821 O O . ASN A 1 220 ? 0.778 11.638 0.045 1.00 54.97 220 ASN A O 1
ATOM 1825 N N . GLY A 1 221 ? 2.909 12.232 0.475 1.00 50.00 221 GLY A N 1
ATOM 1826 C CA . GLY A 1 221 ? 3.538 11.416 -0.575 1.00 50.00 221 GLY A CA 1
ATOM 1827 C C . GLY A 1 221 ? 4.301 12.199 -1.657 1.00 50.00 221 GLY A C 1
ATOM 1828 O O . GLY A 1 221 ? 4.552 11.609 -2.711 1.00 50.00 221 GLY A O 1
ATOM 1829 N N . HIS A 1 222 ? 4.636 13.478 -1.384 1.00 44.03 222 HIS A N 1
ATOM 1830 C CA . HIS A 1 222 ? 5.451 14.518 -2.073 1.00 44.03 222 HIS A CA 1
ATOM 1831 C C . HIS A 1 222 ? 6.266 14.200 -3.358 1.00 44.03 222 HIS A C 1
ATOM 1833 O O . HIS A 1 222 ? 6.633 15.124 -4.077 1.00 44.03 222 HIS A O 1
ATOM 1839 N N . GLY A 1 223 ? 6.550 12.948 -3.712 1.00 43.31 223 GLY A N 1
ATOM 1840 C CA . GLY A 1 223 ? 7.364 12.559 -4.867 1.00 43.31 223 GLY A CA 1
ATOM 1841 C C . GLY A 1 223 ? 6.687 11.664 -5.911 1.00 43.31 223 GLY A C 1
ATOM 1842 O O . GLY A 1 223 ? 7.346 11.278 -6.875 1.00 43.31 223 GLY A O 1
ATOM 1843 N N . SER A 1 224 ? 5.411 11.279 -5.763 1.00 43.50 224 SER A N 1
ATOM 1844 C CA . SER A 1 224 ? 4.835 10.248 -6.653 1.00 43.50 224 SER A CA 1
ATOM 1845 C C . SER A 1 224 ? 3.932 10.701 -7.771 1.00 43.50 224 SER A C 1
ATOM 1847 O O . SER A 1 224 ? 3.607 9.901 -8.657 1.00 43.50 224 SER A O 1
ATOM 1849 N N . SER A 1 225 ? 3.457 11.928 -7.715 1.00 44.59 225 SER A N 1
ATOM 1850 C CA . SER A 1 225 ? 2.436 12.330 -8.653 1.00 44.59 225 SER A CA 1
ATOM 1851 C C . SER A 1 225 ? 3.110 12.598 -9.986 1.00 44.59 225 SER A C 1
ATOM 1853 O O . SER A 1 225 ? 4.074 13.352 -10.112 1.00 44.59 225 SER A O 1
ATOM 1855 N N . PHE A 1 226 ? 2.616 11.905 -10.998 1.00 44.75 226 PHE A N 1
ATOM 1856 C CA . PHE A 1 226 ? 2.817 12.315 -12.374 1.00 44.75 226 PHE A CA 1
ATOM 1857 C C . PHE A 1 226 ? 2.388 13.774 -12.566 1.00 44.75 226 PHE A C 1
ATOM 1859 O O . PHE A 1 226 ? 3.130 14.488 -13.223 1.00 44.75 226 PHE A O 1
ATOM 1866 N N . ASP A 1 227 ? 1.388 14.234 -11.799 1.00 49.06 227 ASP A N 1
ATOM 1867 C CA . ASP A 1 227 ? 0.791 15.569 -11.897 1.00 49.06 227 ASP A CA 1
ATOM 1868 C C . ASP A 1 227 ? 0.263 16.074 -10.529 1.00 49.06 227 ASP A C 1
ATOM 1870 O O . ASP A 1 227 ? -0.941 16.079 -10.275 1.00 49.06 227 ASP A O 1
ATOM 1874 N N . VAL A 1 228 ? 1.141 16.428 -9.575 1.00 49.75 228 VAL A N 1
ATOM 1875 C CA . VAL A 1 228 ? 0.761 16.594 -8.140 1.00 49.75 228 VAL A CA 1
ATOM 1876 C C . VAL A 1 228 ? -0.233 17.730 -7.886 1.00 49.75 228 VAL A C 1
ATOM 1878 O O . VAL A 1 228 ? -0.863 17.751 -6.835 1.00 49.75 228 VAL A O 1
ATOM 1881 N N . ARG A 1 229 ? -0.389 18.680 -8.812 1.00 47.47 229 ARG A N 1
ATOM 1882 C CA . ARG A 1 229 ? -1.219 19.872 -8.577 1.00 47.47 229 ARG A CA 1
ATOM 1883 C C . ARG A 1 229 ? -2.433 19.999 -9.499 1.00 47.47 229 ARG A C 1
ATOM 1885 O O . ARG A 1 229 ? -3.374 20.682 -9.122 1.00 47.47 229 ARG A O 1
ATOM 1892 N N . THR A 1 230 ? -2.478 19.303 -10.636 1.00 51.19 230 THR A N 1
ATOM 1893 C CA . THR A 1 230 ? -3.543 19.467 -11.651 1.00 51.19 230 THR A CA 1
ATOM 1894 C C . THR A 1 230 ? -4.595 18.350 -11.661 1.00 51.19 230 THR A C 1
ATOM 1896 O O . THR A 1 230 ? -5.622 18.496 -12.319 1.00 51.19 230 THR A O 1
ATOM 1899 N N . MET A 1 231 ? -4.386 17.248 -10.923 1.00 54.62 231 MET A N 1
ATOM 1900 C CA . MET A 1 231 ? -5.214 16.030 -11.033 1.00 54.62 231 MET A CA 1
ATOM 1901 C C . MET A 1 231 ? -5.986 15.631 -9.762 1.00 54.62 231 MET A C 1
ATOM 1903 O O . MET A 1 231 ? -6.603 14.561 -9.731 1.00 54.62 231 MET A O 1
ATOM 1907 N N . ASN A 1 232 ? -6.002 16.465 -8.715 1.00 59.28 232 ASN A N 1
ATOM 1908 C CA . ASN A 1 232 ? -6.877 16.214 -7.565 1.00 59.28 232 ASN A CA 1
ATOM 1909 C C . ASN A 1 232 ? -8.351 16.227 -8.018 1.00 59.28 232 ASN A C 1
ATOM 1911 O O . ASN A 1 232 ? -8.765 17.109 -8.766 1.00 59.28 232 ASN A O 1
ATOM 1915 N N . GLY A 1 233 ? -9.132 15.218 -7.625 1.00 65.06 233 GLY A N 1
ATOM 1916 C CA . GLY A 1 233 ? -10.497 15.014 -8.124 1.00 65.06 233 GLY A CA 1
ATOM 1917 C C . GLY A 1 233 ? -10.586 14.268 -9.465 1.00 65.06 233 GLY A C 1
ATOM 1918 O O . GLY A 1 233 ? -11.689 13.991 -9.932 1.00 65.06 233 GLY A O 1
ATOM 1919 N N . ARG A 1 234 ? -9.454 13.883 -10.072 1.00 72.69 234 ARG A N 1
ATOM 1920 C CA . ARG A 1 234 ? -9.384 13.136 -11.343 1.00 72.69 234 ARG A CA 1
ATOM 1921 C C . ARG A 1 234 ? -8.486 11.894 -11.260 1.00 72.69 234 ARG A C 1
ATOM 1923 O O . ARG A 1 234 ? -7.994 11.439 -12.288 1.00 72.69 234 ARG A O 1
ATOM 1930 N N . ALA A 1 235 ? -8.277 11.321 -10.070 1.00 71.38 235 ALA A N 1
ATOM 1931 C CA . ALA A 1 235 ? -7.343 10.201 -9.889 1.00 71.38 235 ALA A CA 1
ATOM 1932 C C . ALA A 1 235 ? -7.651 8.987 -10.789 1.00 71.38 235 ALA A C 1
ATOM 1934 O O . ALA A 1 235 ? -6.728 8.349 -11.286 1.00 71.38 235 ALA A O 1
ATOM 1935 N N . GLN A 1 236 ? -8.929 8.700 -11.064 1.00 78.25 236 GLN A N 1
ATOM 1936 C CA . GLN A 1 236 ? -9.341 7.619 -11.973 1.00 78.25 236 GLN A CA 1
ATOM 1937 C C . GLN A 1 236 ? -9.015 7.886 -13.453 1.00 78.25 236 GLN A C 1
ATOM 1939 O O . GLN A 1 236 ? -8.997 6.954 -14.247 1.00 78.25 236 GLN A O 1
ATOM 1944 N N . LYS A 1 237 ? -8.723 9.138 -13.834 1.00 77.81 237 LYS A N 1
ATOM 1945 C CA . LYS A 1 237 ? -8.256 9.500 -15.185 1.00 77.81 237 LYS A CA 1
ATOM 1946 C C . LYS A 1 237 ? -6.739 9.382 -15.338 1.00 77.81 237 LYS A C 1
ATOM 1948 O O . LYS A 1 237 ? -6.218 9.575 -16.431 1.00 77.81 237 LYS A O 1
ATOM 1953 N N . MET A 1 238 ? -6.014 9.118 -14.250 1.00 79.06 238 MET A N 1
ATOM 1954 C CA . MET A 1 238 ? -4.571 8.939 -14.308 1.00 79.06 238 MET A CA 1
ATOM 1955 C C . MET A 1 238 ? -4.247 7.566 -14.891 1.00 79.06 238 MET A C 1
ATOM 1957 O O . MET A 1 238 ? -4.770 6.551 -14.432 1.00 79.06 238 MET A O 1
ATOM 1961 N N . ASP A 1 239 ? -3.297 7.523 -15.821 1.00 84.50 239 ASP A N 1
ATOM 1962 C CA . ASP A 1 239 ? -2.787 6.270 -16.370 1.00 84.50 239 ASP A CA 1
ATOM 1963 C C . ASP A 1 239 ? -1.833 5.577 -15.380 1.00 84.50 239 ASP A C 1
ATOM 1965 O O . ASP A 1 239 ? -0.610 5.543 -15.519 1.00 84.50 239 ASP A O 1
ATOM 1969 N N . VAL A 1 240 ? -2.396 5.100 -14.268 1.00 86.38 240 VAL A N 1
ATOM 1970 C CA . VAL A 1 240 ? -1.637 4.443 -13.199 1.00 86.38 240 VAL A CA 1
ATOM 1971 C C . VAL A 1 240 ? -1.388 2.966 -13.482 1.00 86.38 240 VAL A C 1
ATOM 1973 O O . VAL A 1 240 ? -0.545 2.363 -12.819 1.00 86.38 240 VAL A O 1
ATOM 1976 N N . MET A 1 241 ? -2.105 2.401 -14.448 1.00 91.31 241 MET A N 1
ATOM 1977 C CA . MET A 1 241 ? -2.084 0.980 -14.785 1.00 91.31 241 MET A CA 1
ATOM 1978 C C . MET A 1 241 ? -1.157 0.657 -15.965 1.00 91.31 241 MET A C 1
ATOM 1980 O O . MET A 1 241 ? -0.851 -0.515 -16.169 1.00 91.31 241 MET A O 1
ATOM 1984 N N . ASN A 1 242 ? -0.678 1.663 -16.706 1.00 93.31 242 ASN A N 1
ATOM 1985 C CA . ASN A 1 242 ? 0.277 1.480 -17.804 1.00 93.31 242 ASN A CA 1
ATOM 1986 C C . ASN A 1 242 ? 1.557 2.324 -17.638 1.00 93.31 242 ASN A C 1
ATOM 1988 O O . ASN A 1 242 ? 2.277 2.590 -18.595 1.00 93.31 242 ASN A O 1
ATOM 1992 N N . ARG A 1 243 ? 1.914 2.707 -16.404 1.00 91.75 243 ARG A N 1
ATOM 1993 C CA . ARG A 1 243 ? 3.137 3.484 -16.111 1.00 91.75 243 ARG A CA 1
ATOM 1994 C C . ARG A 1 243 ? 4.410 2.790 -16.580 1.00 91.75 243 ARG A C 1
ATOM 1996 O O . ARG A 1 243 ? 5.392 3.465 -16.883 1.00 91.75 243 ARG A O 1
ATOM 2003 N N . TRP A 1 244 ? 4.420 1.462 -16.582 1.00 94.94 244 TRP A N 1
ATOM 2004 C CA . TRP A 1 244 ? 5.557 0.662 -17.032 1.00 94.94 244 TRP A CA 1
ATOM 2005 C C . TRP A 1 244 ? 5.900 0.902 -18.511 1.00 94.94 244 TRP A C 1
ATOM 2007 O O . TRP A 1 244 ? 7.077 0.841 -18.850 1.00 94.94 244 TRP A O 1
ATOM 2017 N N . GLN A 1 245 ? 4.932 1.285 -19.360 1.00 95.44 245 GLN A N 1
ATOM 2018 C CA . GLN A 1 245 ? 5.155 1.503 -20.800 1.00 95.44 245 GLN A CA 1
ATOM 2019 C C . GLN A 1 245 ? 6.214 2.577 -21.079 1.00 95.44 245 GLN A C 1
ATOM 2021 O O . GLN A 1 245 ? 6.960 2.485 -22.045 1.00 95.44 245 GLN A O 1
ATOM 2026 N N . ARG A 1 246 ? 6.358 3.559 -20.181 1.00 93.19 246 ARG A N 1
ATOM 2027 C CA . ARG A 1 246 ? 7.372 4.627 -20.278 1.00 93.19 246 ARG A CA 1
ATOM 2028 C C . ARG A 1 246 ? 8.810 4.119 -20.231 1.00 93.19 246 ARG A C 1
ATOM 2030 O O . ARG A 1 246 ? 9.720 4.836 -20.627 1.00 93.19 246 ARG A O 1
ATOM 2037 N N . PHE A 1 247 ? 9.006 2.931 -19.676 1.00 93.88 247 PHE A N 1
ATOM 2038 C CA . PHE A 1 247 ? 10.309 2.315 -19.477 1.00 93.88 247 PHE A CA 1
ATOM 2039 C C . PHE A 1 247 ? 10.391 0.957 -20.180 1.00 93.88 247 PHE A C 1
ATOM 2041 O O . PHE A 1 247 ? 11.300 0.188 -19.884 1.00 93.88 247 PHE A O 1
ATOM 2048 N N . ALA A 1 248 ? 9.451 0.655 -21.086 1.00 93.75 248 ALA A N 1
ATOM 2049 C CA . ALA A 1 248 ? 9.365 -0.645 -21.744 1.00 93.75 248 ALA A CA 1
ATOM 2050 C C . ALA A 1 248 ? 10.652 -1.001 -22.502 1.00 93.75 248 ALA A C 1
ATOM 2052 O O . ALA A 1 248 ? 11.092 -2.140 -22.421 1.00 93.75 248 ALA A O 1
ATOM 2053 N N . GLU A 1 249 ? 11.289 -0.008 -23.128 1.00 93.38 249 GLU A N 1
ATOM 2054 C CA . GLU A 1 249 ? 12.544 -0.152 -23.881 1.00 93.38 249 GLU A CA 1
ATOM 2055 C C . GLU A 1 249 ? 13.804 0.122 -23.033 1.00 93.38 249 GLU A C 1
ATOM 2057 O O . GLU A 1 249 ? 14.914 0.164 -23.550 1.00 93.38 249 GLU A O 1
ATOM 2062 N N . ASN A 1 250 ? 13.670 0.367 -21.723 1.00 93.56 250 ASN A N 1
ATOM 2063 C CA . ASN A 1 250 ? 14.819 0.658 -20.865 1.00 93.56 250 ASN A CA 1
ATOM 2064 C C . ASN A 1 250 ? 15.393 -0.638 -20.275 1.00 93.56 250 ASN A C 1
ATOM 2066 O O . ASN A 1 250 ? 14.794 -1.223 -19.374 1.00 93.56 250 ASN A O 1
ATOM 2070 N N . ASP A 1 251 ? 16.577 -1.059 -20.723 1.00 92.00 251 ASP A N 1
ATOM 2071 C CA . ASP A 1 251 ? 17.176 -2.346 -20.323 1.00 92.00 251 ASP A CA 1
ATOM 2072 C C . ASP A 1 251 ? 17.380 -2.494 -18.816 1.00 92.00 251 ASP A C 1
ATOM 2074 O O . ASP A 1 251 ? 17.100 -3.543 -18.235 1.00 92.00 251 ASP A O 1
ATOM 2078 N N . LYS A 1 252 ? 17.796 -1.418 -18.151 1.00 88.88 252 LYS A N 1
ATOM 2079 C CA . LYS A 1 252 ? 17.968 -1.403 -16.698 1.00 88.88 252 LYS A CA 1
ATOM 2080 C C . LYS A 1 252 ? 16.648 -1.619 -15.957 1.00 88.88 252 LYS A C 1
ATOM 2082 O O . LYS A 1 252 ? 16.617 -2.344 -14.968 1.00 88.88 252 LYS A O 1
ATOM 2087 N N . PHE A 1 253 ? 15.556 -1.032 -16.443 1.00 91.81 253 PHE A N 1
ATOM 2088 C CA . PHE A 1 253 ? 14.225 -1.279 -15.899 1.00 91.81 253 PHE A CA 1
ATOM 2089 C C . PHE A 1 253 ? 13.739 -2.703 -16.199 1.00 91.81 253 PHE A C 1
ATOM 2091 O O . PHE A 1 253 ? 13.199 -3.362 -15.313 1.00 91.81 253 PHE A O 1
ATOM 2098 N N . ARG A 1 254 ? 13.965 -3.205 -17.421 1.00 93.38 254 ARG A N 1
ATOM 2099 C CA . ARG A 1 254 ? 13.615 -4.579 -17.816 1.00 93.38 254 ARG A CA 1
ATOM 2100 C C . ARG A 1 254 ? 14.320 -5.624 -16.952 1.00 93.38 254 ARG A C 1
ATOM 2102 O O . ARG A 1 254 ? 13.685 -6.604 -16.577 1.00 93.38 254 ARG A O 1
ATOM 2109 N N . LYS A 1 255 ? 15.583 -5.387 -16.580 1.00 92.06 255 LYS A N 1
ATOM 2110 C CA . LYS A 1 255 ? 16.395 -6.294 -15.751 1.00 92.06 255 LYS A CA 1
ATOM 2111 C C . LYS A 1 255 ? 15.781 -6.597 -14.378 1.00 92.06 255 LYS A C 1
ATOM 2113 O O . LYS A 1 255 ? 16.003 -7.678 -13.846 1.00 92.06 255 LYS A O 1
ATOM 2118 N N . ILE A 1 256 ? 14.958 -5.697 -13.828 1.00 91.88 256 ILE A N 1
ATOM 2119 C CA . ILE A 1 256 ? 14.199 -5.946 -12.584 1.00 91.88 256 ILE A CA 1
ATOM 2120 C C . ILE A 1 256 ? 13.315 -7.197 -12.729 1.00 91.88 256 ILE A C 1
ATOM 2122 O O . ILE A 1 256 ? 13.111 -7.938 -11.774 1.00 91.88 256 ILE A O 1
ATOM 2126 N N . PHE A 1 257 ? 12.803 -7.440 -13.936 1.00 94.81 257 PHE A N 1
ATOM 2127 C CA . PHE A 1 257 ? 11.868 -8.516 -14.253 1.00 94.81 257 PHE A CA 1
ATOM 2128 C C . PHE A 1 257 ? 12.548 -9.770 -14.817 1.00 94.81 257 PHE A C 1
ATOM 2130 O O . PHE A 1 257 ? 11.868 -10.626 -15.375 1.00 94.81 257 PHE A O 1
ATOM 2137 N N . SER A 1 258 ? 13.873 -9.883 -14.676 1.00 93.00 258 SER A N 1
ATOM 2138 C CA . SER A 1 258 ? 14.617 -11.114 -14.980 1.00 93.00 258 SER A CA 1
ATOM 2139 C C . SER A 1 258 ? 14.516 -12.164 -13.864 1.00 93.00 258 SER A C 1
ATOM 2141 O O . SER 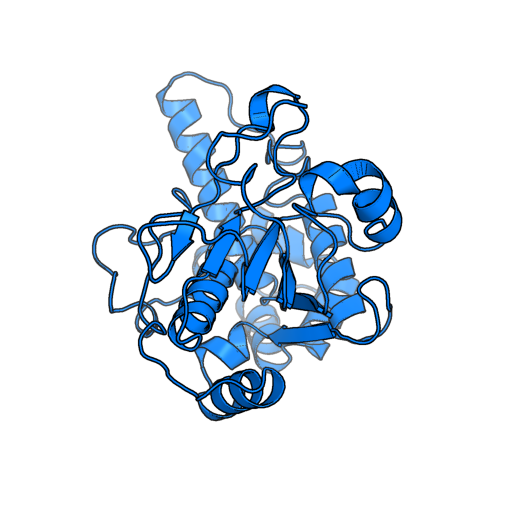A 1 258 ? 14.920 -13.305 -14.062 1.00 93.00 258 SER A O 1
ATOM 2143 N N . ASP A 1 259 ? 13.980 -11.798 -12.695 1.00 95.06 259 ASP A N 1
ATOM 2144 C CA . ASP A 1 259 ? 13.675 -12.735 -11.613 1.00 95.06 259 ASP A CA 1
ATOM 2145 C C . ASP A 1 259 ? 12.418 -13.553 -11.964 1.00 95.06 259 ASP A C 1
ATOM 2147 O O . ASP A 1 259 ? 11.310 -13.017 -12.077 1.00 95.06 259 ASP A O 1
ATOM 2151 N N . LYS A 1 260 ? 12.591 -14.869 -12.137 1.00 96.19 260 LYS A N 1
ATOM 2152 C CA . LYS A 1 260 ? 11.499 -15.784 -12.494 1.00 96.19 260 LYS A CA 1
ATOM 2153 C C . LYS A 1 260 ? 10.413 -15.848 -11.416 1.00 96.19 260 LYS A C 1
ATOM 2155 O O . LYS A 1 260 ? 9.227 -15.854 -11.735 1.00 96.19 260 LYS A O 1
ATOM 2160 N N . GLU A 1 261 ? 10.798 -15.868 -10.144 1.00 97.75 261 GLU A N 1
ATOM 2161 C CA . GLU A 1 261 ? 9.858 -15.965 -9.027 1.00 97.75 261 GLU A CA 1
ATOM 2162 C C . GLU A 1 261 ? 8.968 -14.714 -8.938 1.00 97.75 261 GLU A C 1
ATOM 2164 O O . GLU A 1 261 ? 7.763 -14.819 -8.701 1.00 97.75 261 GLU A O 1
ATOM 2169 N N . LEU A 1 262 ? 9.527 -13.526 -9.194 1.00 97.75 262 LEU A N 1
ATOM 2170 C CA . LEU A 1 262 ? 8.780 -12.274 -9.312 1.00 97.75 262 LEU A CA 1
ATOM 2171 C C . LEU A 1 262 ? 7.692 -12.380 -10.391 1.00 97.75 262 LEU A C 1
ATOM 2173 O O . LEU A 1 262 ? 6.547 -11.975 -10.161 1.00 97.75 262 LEU A O 1
ATOM 2177 N N . ILE A 1 263 ? 8.040 -12.923 -11.561 1.00 98.06 263 ILE A N 1
ATOM 2178 C CA . ILE A 1 263 ? 7.110 -13.109 -12.678 1.00 98.06 263 ILE A CA 1
ATOM 2179 C C . ILE A 1 263 ? 6.029 -14.141 -12.351 1.00 98.06 263 ILE A C 1
ATOM 2181 O O . ILE A 1 263 ? 4.852 -13.882 -12.624 1.00 98.06 263 ILE A O 1
ATOM 2185 N N . ASP A 1 264 ? 6.389 -15.265 -11.737 1.00 98.38 264 ASP A N 1
ATOM 2186 C CA . ASP A 1 264 ? 5.445 -16.320 -11.355 1.00 98.38 264 ASP A CA 1
ATOM 2187 C C . ASP A 1 264 ? 4.420 -15.791 -10.336 1.00 98.38 264 ASP A C 1
ATOM 2189 O O . ASP A 1 264 ? 3.209 -15.837 -10.573 1.00 98.38 264 ASP A O 1
ATOM 2193 N N . LEU A 1 265 ? 4.894 -15.158 -9.256 1.00 98.69 265 LEU A N 1
ATOM 2194 C CA . LEU A 1 265 ? 4.043 -14.535 -8.235 1.00 98.69 265 LEU A CA 1
ATOM 2195 C C . LEU A 1 265 ? 3.160 -13.423 -8.828 1.00 98.69 265 LEU A C 1
ATOM 2197 O O . LEU A 1 265 ? 1.981 -13.288 -8.487 1.00 98.69 265 LEU A O 1
ATOM 2201 N N . SER A 1 266 ? 3.698 -12.614 -9.747 1.00 98.44 266 SER A N 1
ATOM 2202 C CA . SER A 1 266 ? 2.908 -11.603 -10.455 1.00 98.44 266 SER A CA 1
ATOM 2203 C C . SER A 1 266 ? 1.860 -12.232 -11.369 1.00 98.44 266 SER A C 1
ATOM 2205 O O . SER A 1 266 ? 0.768 -11.681 -11.517 1.00 98.44 266 SER A O 1
ATOM 2207 N N . SER A 1 267 ? 2.155 -13.360 -12.010 1.00 98.38 267 SER A N 1
ATOM 2208 C CA . SER A 1 267 ? 1.211 -14.077 -12.874 1.00 98.38 267 SER A CA 1
ATOM 2209 C C . SER A 1 267 ? 0.031 -14.624 -12.082 1.00 98.38 267 SER A C 1
ATOM 2211 O O . SER A 1 267 ? -1.101 -14.533 -12.551 1.00 98.38 267 SER A O 1
ATOM 2213 N N . GLU A 1 268 ? 0.263 -15.095 -10.859 1.00 98.56 268 GLU A N 1
ATOM 2214 C CA . GLU A 1 268 ? -0.797 -15.584 -9.979 1.00 98.56 268 GLU A CA 1
ATOM 2215 C C . GLU A 1 268 ? -1.717 -14.451 -9.488 1.00 98.56 268 GLU A C 1
ATOM 2217 O O . GLU A 1 268 ? -2.945 -14.549 -9.543 1.00 98.56 268 GLU A O 1
ATOM 2222 N N . ILE A 1 269 ? -1.142 -13.313 -9.077 1.00 98.50 269 ILE A N 1
ATOM 2223 C CA . ILE A 1 269 ? -1.920 -12.191 -8.523 1.00 98.50 269 ILE A CA 1
ATOM 2224 C C . ILE A 1 269 ? -2.547 -11.314 -9.627 1.00 98.50 269 ILE A C 1
ATOM 2226 O O . ILE A 1 269 ? -3.656 -10.782 -9.466 1.00 98.50 269 ILE A O 1
ATOM 2230 N N . TYR A 1 270 ? -1.848 -11.141 -10.752 1.00 97.94 270 TYR A N 1
ATOM 2231 C CA . TYR A 1 270 ? -2.178 -10.203 -11.832 1.00 97.94 270 TYR A CA 1
ATOM 2232 C C . TYR A 1 270 ? -2.066 -10.825 -13.241 1.00 97.94 270 TYR A C 1
ATOM 2234 O O . TYR A 1 270 ? -1.451 -10.218 -14.122 1.00 97.94 270 TYR A O 1
ATOM 2242 N N . PRO A 1 271 ? -2.722 -11.962 -13.539 1.00 97.62 271 PRO A N 1
ATOM 2243 C CA . PRO A 1 271 ? -2.466 -12.756 -14.750 1.00 97.62 271 PRO A CA 1
ATOM 2244 C C . PRO A 1 271 ? -2.578 -11.958 -16.055 1.00 97.62 271 PRO A C 1
ATOM 2246 O O . PRO A 1 271 ? -1.711 -12.029 -16.924 1.00 97.62 271 PRO A O 1
ATOM 2249 N N . LYS A 1 272 ? -3.622 -11.127 -16.184 1.00 96.75 272 LYS A N 1
ATOM 2250 C CA . LYS A 1 272 ? -3.834 -10.291 -17.378 1.00 96.75 272 LYS A CA 1
ATOM 2251 C C . LYS A 1 272 ? -2.757 -9.215 -17.548 1.00 96.75 272 LYS A C 1
ATOM 2253 O O . LYS A 1 272 ? -2.337 -8.963 -18.672 1.00 96.75 272 LYS A O 1
ATOM 2258 N N . MET A 1 273 ? -2.330 -8.579 -16.452 1.00 96.25 273 MET A N 1
ATOM 2259 C CA . MET A 1 273 ? -1.290 -7.545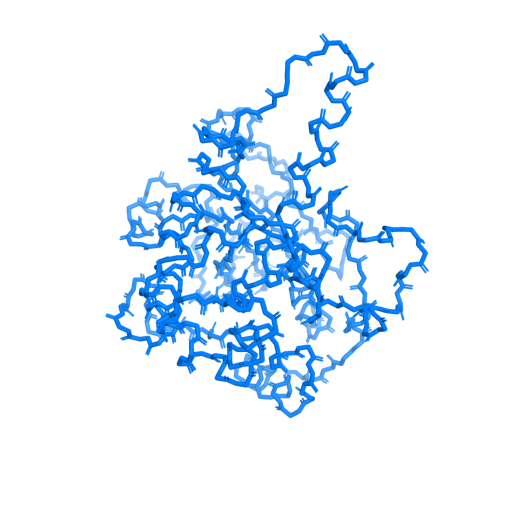 -16.494 1.00 96.25 273 MET A CA 1
ATOM 2260 C C . MET A 1 273 ? 0.060 -8.176 -16.818 1.00 96.25 273 MET A C 1
ATOM 2262 O O . MET A 1 273 ? 0.728 -7.725 -17.737 1.00 96.25 273 MET A O 1
ATOM 2266 N N . THR A 1 274 ? 0.421 -9.254 -16.123 1.00 97.75 274 THR A N 1
ATOM 2267 C CA . THR A 1 274 ? 1.698 -9.945 -16.323 1.00 97.75 274 THR A CA 1
ATOM 2268 C C . THR A 1 274 ? 1.840 -10.443 -17.756 1.00 97.75 274 THR A C 1
ATOM 2270 O O . THR A 1 274 ? 2.816 -10.106 -18.418 1.00 97.75 274 THR A O 1
ATOM 2273 N N . LYS A 1 275 ? 0.813 -11.112 -18.303 1.00 97.38 275 LYS A N 1
ATOM 2274 C CA . LYS A 1 275 ? 0.810 -11.545 -19.710 1.00 97.38 275 LYS A CA 1
ATOM 2275 C C . LYS A 1 275 ? 0.986 -10.379 -20.690 1.00 97.38 275 LYS A C 1
ATOM 2277 O O . LYS A 1 275 ? 1.725 -10.510 -21.663 1.00 97.38 275 LYS A O 1
ATOM 2282 N N . LYS A 1 276 ? 0.306 -9.249 -20.447 1.00 97.00 276 LYS A N 1
ATOM 2283 C CA . LYS A 1 276 ? 0.438 -8.037 -21.273 1.00 97.00 276 LYS A CA 1
ATOM 2284 C C . LYS A 1 276 ? 1.878 -7.520 -21.249 1.00 97.00 276 LYS A C 1
ATOM 2286 O O . LYS A 1 276 ? 2.458 -7.294 -22.305 1.00 97.00 276 LYS A O 1
ATOM 2291 N N . VAL A 1 277 ? 2.448 -7.369 -20.055 1.00 96.44 277 VAL A N 1
ATOM 2292 C CA . VAL A 1 277 ? 3.779 -6.783 -19.869 1.00 96.44 277 VAL A CA 1
ATOM 2293 C C . VAL A 1 277 ? 4.878 -7.672 -20.441 1.00 96.44 277 VAL A C 1
ATOM 2295 O O . VAL A 1 277 ? 5.725 -7.161 -21.161 1.00 96.44 277 VAL A O 1
ATOM 2298 N N . ILE A 1 278 ? 4.838 -8.988 -20.202 1.00 96.56 278 ILE A N 1
ATOM 2299 C CA . ILE A 1 278 ? 5.814 -9.935 -20.771 1.00 96.56 278 ILE A CA 1
ATOM 2300 C C . ILE A 1 278 ? 5.858 -9.813 -22.294 1.00 96.56 278 ILE A C 1
ATOM 2302 O O . ILE A 1 278 ? 6.936 -9.691 -22.875 1.00 96.56 278 ILE A O 1
ATOM 2306 N N . LYS A 1 279 ? 4.680 -9.785 -22.934 1.00 95.69 279 LYS A N 1
ATOM 2307 C CA . LYS A 1 279 ? 4.562 -9.652 -24.387 1.00 95.69 279 LYS A CA 1
ATOM 2308 C C . LYS A 1 279 ? 5.111 -8.313 -24.884 1.00 95.69 279 LYS A C 1
ATOM 2310 O O . LYS A 1 279 ? 5.890 -8.290 -25.830 1.00 95.69 279 LYS A O 1
ATOM 2315 N N . GLU A 1 280 ? 4.677 -7.207 -24.286 1.00 95.75 280 GLU A N 1
ATOM 2316 C CA . GLU A 1 280 ? 5.006 -5.859 -24.768 1.00 95.75 280 GLU A CA 1
ATOM 2317 C C . GLU A 1 280 ? 6.455 -5.448 -24.448 1.00 95.75 280 GLU A C 1
ATOM 2319 O O . GLU A 1 280 ? 7.092 -4.834 -25.292 1.00 95.75 280 GLU A O 1
ATOM 2324 N N . MET A 1 281 ? 7.013 -5.832 -23.293 1.00 94.12 281 MET A N 1
ATOM 2325 C CA . MET A 1 281 ? 8.415 -5.553 -22.919 1.00 94.12 281 MET A CA 1
ATOM 2326 C C . MET A 1 281 ? 9.412 -6.609 -23.423 1.00 94.12 281 MET A C 1
ATOM 2328 O O . MET A 1 281 ? 10.607 -6.515 -23.122 1.00 94.12 281 MET A O 1
ATOM 2332 N N . ARG A 1 282 ? 8.932 -7.637 -24.142 1.00 92.19 282 ARG A N 1
ATOM 2333 C CA . ARG A 1 282 ? 9.736 -8.774 -24.625 1.00 92.19 282 ARG A CA 1
ATOM 2334 C C . ARG A 1 282 ? 10.618 -9.340 -23.507 1.00 92.19 282 ARG A C 1
ATOM 2336 O O . ARG A 1 282 ? 11.843 -9.406 -23.634 1.00 92.19 282 ARG A O 1
ATOM 2343 N N . LEU A 1 283 ? 10.005 -9.626 -22.360 1.00 89.50 283 LEU A N 1
ATOM 2344 C CA . LEU A 1 283 ? 10.724 -10.207 -21.230 1.00 89.50 283 LEU A CA 1
ATOM 2345 C C . LEU A 1 283 ? 11.064 -11.660 -21.564 1.00 89.50 283 LEU A C 1
ATOM 2347 O O . LEU A 1 283 ? 10.210 -12.398 -22.052 1.00 89.50 283 LEU A O 1
ATOM 2351 N N . LEU A 1 284 ? 12.317 -12.043 -21.327 1.00 74.25 284 LEU A N 1
ATOM 2352 C CA . LEU A 1 284 ? 12.738 -13.438 -21.383 1.00 74.25 284 LEU A CA 1
ATOM 2353 C C . LEU A 1 284 ? 12.244 -14.080 -20.083 1.00 74.25 284 LEU A C 1
ATOM 2355 O O . LEU A 1 284 ? 12.822 -13.832 -19.025 1.00 74.25 284 LEU A O 1
ATOM 2359 N N . CYS A 1 285 ? 11.118 -14.784 -20.157 1.00 60.09 285 CYS A N 1
ATOM 2360 C CA . CYS A 1 285 ? 10.504 -15.494 -19.036 1.00 60.09 285 CYS A CA 1
ATOM 2361 C C . CYS A 1 285 ? 10.602 -17.000 -19.253 1.00 60.09 285 CYS A C 1
ATOM 2363 O O . CYS A 1 285 ? 10.397 -17.424 -20.414 1.00 60.09 285 CYS A O 1
#

Mean predicted aligned error: 6.42 Å

Foldseek 3Di:
DDAPPQLVLAPAEAEEEEEEEADAQLVVLVVLQVLVLDQDKEWEAEQLQQAPDPVSLHGPIDIDPDDGDDNYHHYYYYYHHLAQLLCVVVVCVVCVVSRDSDDYNYYAYEYEAEQPLLQLLLLVVLLVVVQVVCVVVVHHRDDQPWLPRSGNRGGSQDPSSLVSNLSSLCVLVVVDASRHDRYHYHYSVCCLPPPVVQVVSCVSVVTDDDSPSSQARDPPRVRRDPCNPPRGSPNSVDPSLCSSVVCLVPVVSLVSVLDPSSLVSSCVSPVPSSVVSCVSSVRPD

pLDDT: mean 85.81, std 14.86, range [36.5, 98.69]

Solvent-accessible surface area (backbone atoms only — not comparable to full-atom values): 16259 Å² total; per-residue (Å²): 132,83,67,47,87,69,62,70,59,45,77,41,29,44,34,34,39,45,32,42,32,64,79,57,58,68,55,56,37,55,48,51,21,53,53,65,34,50,95,57,50,32,42,38,32,73,42,73,64,39,51,95,51,82,83,61,64,60,76,75,56,43,64,46,84,52,93,74,77,53,46,62,33,61,33,39,37,37,31,41,44,52,66,66,54,91,46,40,66,58,50,50,65,76,40,36,82,74,76,37,93,52,81,50,76,37,75,36,31,33,41,47,47,64,61,63,58,37,50,44,36,53,31,45,53,39,52,54,51,52,29,51,52,29,49,77,72,75,41,78,60,76,66,69,82,42,57,71,30,79,42,52,62,34,21,62,71,24,69,62,37,51,54,48,49,47,52,54,47,36,44,69,74,58,79,42,71,64,74,45,89,61,53,48,76,40,51,45,66,49,52,72,74,29,69,70,54,43,45,50,52,24,54,78,67,77,34,66,70,59,66,86,23,62,25,46,63,72,80,77,63,90,69,56,60,94,52,82,83,83,39,66,71,40,47,82,77,50,72,64,86,58,43,32,65,84,42,43,89,34,65,77,62,49,55,66,63,62,43,64,66,57,50,51,55,39,35,73,78,36,45,72,58,41,58,49,47,38,64,75,46,65,54,81,125

Nearest PDB structures (foldseek):
  8ccy-assembly1_A  TM=4.477E-01  e=2.462E-02  Homo sapiens
  3lp5-assembly1_A  TM=3.638E-01  e=6.068E-02  Lactiplantibacillus plantarum
  8h4k-assembly1_A  TM=2.621E-01  e=8.044E-02  Homo sapiens
  7vui-assembly1_A  TM=2.678E-01  e=2.943E-01  Homo sapiens
  7wy5-assembly1_A  TM=2.621E-01  e=8.119E-01  Homo sapiens

Sequence (285 aa):
MKMTSKISKVKAIHNQLEVCSMMRSGHHAVLYWLFAQINHPIYFRNDVLCYRDERSLRDRGVVIGGKNISSILKTYIYNVEDIPINNIKSIRKKYKSILEIVPPKKSRSLLIIRDPFNMFSSRYRLFLRINKIREEEGERPLPDSRNTNGNSGVAWIDEGAVELWKMYAKEYLGHTNYLGDDLLKINYNKWFSNISYRKKISQNMNLKFSDKNLNYVPANGHGSSFDVRTMNGRAQKMDVMNRWQRFAENDKFRKIFSDKELIDLSSEIYPKMTKKVIKEMRLLC

Radius of gyration: 19.04 Å; Cα contacts (8 Å, |Δi|>4): 444; chains: 1; bounding box: 48×40×52 Å